Protein AF-A0AAD2ELE6-F1 (afdb_monomer)

Nearest PDB structures (foldseek):
  6xg8-assembly1_B  TM=4.934E-01  e=7.039E-03  Acetivibrio thermocellus ATCC 27405
  6xg8-assembly1_A  TM=4.795E-01  e=6.236E-03  Acetivibrio thermocellus ATCC 27405
  7svw-assembly1_C  TM=6.893E-01  e=2.229E-01  [Scytonema hofmanni] UTEX 2349
  8rkv-assembly1_T  TM=6.818E-01  e=2.841E-01  Scytonema hofmannii
  8ea4-assembly1_Z  TM=5.993E-01  e=3.621E-01  Scytonema hofmannii

Mean predicted aligned error: 5.85 Å

Foldseek 3Di:
DVVCLVVLVVCVVVVHPLVVSCVVSVHDSVVSVVSVVVVVVVVCVVLVVVLVCLLVDQDEAFEKEKDKDWDWAADDDPVAGFTAIKMWIWMATPPPRDILDTFIQWFQVDALVVVQVVQVVVVQVVDDLVPGPVSQFDHPVNLVVLAVQVCLVVQLVVQLVVCVVVVHDPVVSNVRSLVSSQVSDPDQLQPDRRYPRHDADNGTTGTRVLVRLLVVLQSVCSSCVNHQAYEYDYDPGPSNVVSNCNRCVVCVVVVRYDD

Secondary structure (DSSP, 8-state):
-GGGHHHHHHHHHTT--HHHHHHHHT--HHHHHHHHHHHHHHHHHHHHH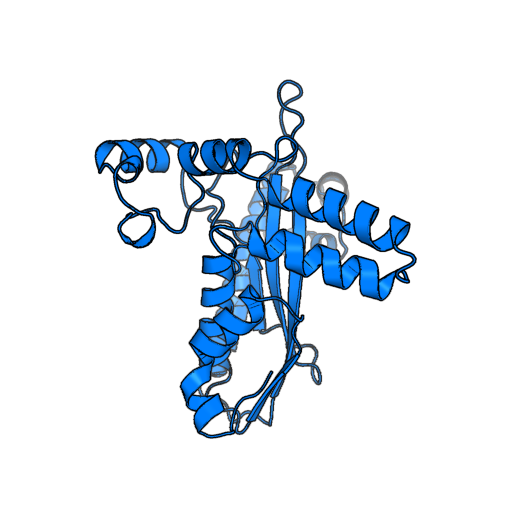HHTTGGGS----EEEEEEEEEEEEPPSBTTB-PBEEEEEEEEEETTT--EEEEEESEETTS-HHHHHHHHHHTTGGGS-GGG-TTTTB--HHHHHHHHHH--HHHHHHHHHHHHHHTT--HHHHHHHHHHHHHHT-S-TT------TTB---SSSEEBPHHHHHHHHHHHHHHHTTT-S-EEEE--S-HHHHHHHHHHHHHHHHTTSEE-

Radius of gyration: 21.5 Å; Cα contacts (8 Å, |Δi|>4): 350; chains: 1; bounding box: 58×47×52 Å

Organism: NCBI:txid105219

Solvent-accessible surface area (backbone atoms only — not comparable to full-atom values): 14215 Å² total; per-residue (Å²): 127,71,83,51,53,62,57,54,50,55,38,52,76,67,67,48,53,67,69,55,48,22,63,78,70,73,43,53,66,66,57,50,50,56,46,51,56,52,50,49,56,50,51,51,53,51,49,51,62,55,56,71,45,40,55,75,38,90,44,62,72,42,46,30,42,42,52,76,46,81,44,79,42,78,48,91,42,92,91,51,74,38,28,28,72,41,48,26,44,34,34,29,33,73,87,80,64,52,66,84,46,75,48,58,21,59,40,74,90,44,53,52,71,59,52,54,53,48,37,58,73,75,40,33,85,80,44,63,59,94,75,28,91,61,53,56,42,66,42,74,66,55,53,55,47,37,61,74,66,64,51,34,66,58,39,22,52,51,34,32,52,50,29,48,73,70,68,42,54,72,66,60,14,51,50,53,12,51,50,48,20,41,74,68,40,94,53,66,43,65,76,73,82,63,45,93,64,45,41,81,59,93,67,17,37,38,32,39,48,52,57,44,47,34,50,50,30,42,51,50,42,49,46,49,60,49,26,74,27,40,37,45,45,66,68,102,40,58,37,58,53,48,22,46,45,72,44,37,45,71,35,40,75,69,68,33,33,52,108

pLDDT: mean 91.49, std 7.5, range [54.75, 98.31]

Structure (mmCIF, N/CA/C/O backbone):
data_AF-A0AAD2ELE6-F1
#
_entry.id   AF-A0AAD2ELE6-F1
#
loop_
_atom_site.group_PDB
_atom_site.id
_atom_site.type_symbol
_atom_site.label_atom_id
_atom_site.label_alt_id
_atom_site.label_comp_id
_atom_site.label_asym_id
_atom_site.label_entity_id
_atom_site.label_seq_id
_atom_site.pdbx_PDB_ins_code
_atom_site.Cartn_x
_atom_site.Cartn_y
_atom_site.Cartn_z
_atom_site.occupancy
_atom_site.B_iso_or_equiv
_atom_site.auth_seq_id
_atom_site.auth_comp_id
_atom_site.auth_asym_id
_atom_site.auth_atom_id
_atom_site.pdbx_PDB_model_num
ATOM 1 N N . MET A 1 1 ? -32.282 -5.463 9.986 1.00 54.75 1 MET A N 1
ATOM 2 C CA . MET A 1 1 ? -31.109 -4.551 10.046 1.00 54.75 1 MET A CA 1
ATOM 3 C C . MET A 1 1 ? -30.268 -4.472 8.754 1.00 54.75 1 MET A C 1
ATOM 5 O O . MET A 1 1 ? -29.409 -3.596 8.677 1.00 54.75 1 MET A O 1
ATOM 9 N N . SER A 1 2 ? -30.498 -5.321 7.734 1.00 63.50 2 SER A N 1
ATOM 10 C CA . SER A 1 2 ? -29.807 -5.252 6.422 1.00 63.50 2 SER A CA 1
ATOM 11 C C . SER A 1 2 ? -30.098 -3.956 5.638 1.00 63.50 2 SER A C 1
ATOM 13 O O . SER A 1 2 ? -29.219 -3.424 4.965 1.00 63.50 2 SER A O 1
ATOM 15 N N . HIS A 1 3 ? -31.292 -3.373 5.813 1.00 77.19 3 HIS A N 1
ATOM 16 C CA . HIS A 1 3 ? -31.765 -2.221 5.033 1.00 77.19 3 HIS A CA 1
ATOM 17 C C . HIS A 1 3 ? -30.871 -0.964 5.105 1.00 77.19 3 HIS A C 1
ATOM 19 O O . HIS A 1 3 ? -30.895 -0.165 4.179 1.00 77.19 3 HIS A O 1
ATOM 25 N N . LYS A 1 4 ? -30.049 -0.797 6.157 1.00 89.38 4 LYS A N 1
ATOM 26 C CA . LYS A 1 4 ? -29.120 0.344 6.296 1.00 89.38 4 LYS A CA 1
ATOM 27 C C . LYS A 1 4 ? -27.745 0.131 5.655 1.00 89.38 4 LYS A C 1
ATOM 29 O O . LYS A 1 4 ? -26.958 1.068 5.633 1.00 89.38 4 LYS A O 1
ATOM 34 N N . ASN A 1 5 ? -27.422 -1.064 5.148 1.00 94.31 5 ASN A N 1
ATOM 35 C CA . ASN A 1 5 ? -26.106 -1.317 4.538 1.00 94.31 5 ASN A CA 1
ATOM 36 C C . ASN A 1 5 ? -25.872 -0.422 3.317 1.00 94.31 5 ASN A C 1
ATOM 38 O O . ASN A 1 5 ? -24.801 0.159 3.188 1.00 94.31 5 ASN A O 1
ATOM 42 N N . ARG A 1 6 ? -26.894 -0.270 2.465 1.00 95.06 6 ARG A N 1
ATOM 43 C CA . ARG A 1 6 ? -26.841 0.612 1.294 1.00 95.06 6 ARG A CA 1
ATOM 44 C C . ARG A 1 6 ? -26.590 2.064 1.698 1.00 95.06 6 ARG A C 1
ATOM 46 O O . ARG A 1 6 ? -25.737 2.709 1.106 1.00 95.06 6 ARG A O 1
ATOM 53 N N . ASP A 1 7 ? -27.302 2.547 2.714 1.00 95.81 7 ASP A N 1
ATOM 54 C CA . ASP A 1 7 ? -27.176 3.927 3.192 1.00 95.81 7 ASP A CA 1
ATOM 55 C C . ASP A 1 7 ? -25.778 4.179 3.774 1.00 95.81 7 ASP A C 1
ATOM 57 O O . ASP A 1 7 ? -25.121 5.148 3.405 1.00 95.81 7 ASP A O 1
ATOM 61 N N . VAL A 1 8 ? -25.285 3.272 4.631 1.00 96.88 8 VAL A N 1
ATOM 62 C CA . VAL A 1 8 ? -23.919 3.344 5.176 1.00 96.88 8 VAL A CA 1
ATOM 63 C C . VAL A 1 8 ? -22.891 3.340 4.048 1.00 96.88 8 VAL A C 1
ATOM 65 O O . VAL A 1 8 ? -22.000 4.184 4.044 1.00 96.88 8 VAL A O 1
ATOM 68 N N . PHE A 1 9 ? -23.029 2.444 3.067 1.00 96.75 9 PHE A N 1
ATOM 69 C CA . PHE A 1 9 ? -22.103 2.373 1.941 1.00 96.75 9 PHE A CA 1
ATOM 70 C C . PHE A 1 9 ? -22.105 3.660 1.110 1.00 96.75 9 PHE A C 1
ATOM 72 O O . PHE A 1 9 ? -21.046 4.233 0.867 1.00 96.75 9 PHE A O 1
ATOM 79 N N . ALA A 1 10 ? -23.283 4.172 0.747 1.00 96.69 10 ALA A N 1
ATOM 80 C CA . ALA A 1 10 ? -23.408 5.418 -0.002 1.00 96.69 10 ALA A CA 1
ATOM 81 C C . ALA A 1 10 ? -22.780 6.604 0.749 1.00 96.69 10 ALA A C 1
ATOM 83 O O . ALA A 1 10 ? -22.090 7.425 0.147 1.00 96.69 10 ALA A O 1
ATOM 84 N N . LEU A 1 11 ? -22.969 6.691 2.067 1.00 97.19 11 LEU A N 1
ATOM 85 C CA . LEU A 1 11 ? -22.378 7.760 2.873 1.00 97.19 11 LEU A CA 1
ATOM 86 C C . LEU A 1 11 ? -20.848 7.645 2.978 1.00 97.19 11 LEU A C 1
ATOM 88 O O . LEU A 1 11 ? -20.168 8.672 2.941 1.00 97.19 11 LEU A O 1
ATOM 92 N N . LEU A 1 12 ? -20.302 6.425 3.062 1.00 95.81 12 LEU A N 1
ATOM 93 C CA . LEU A 1 12 ? -18.852 6.180 3.053 1.00 95.81 12 LEU A CA 1
ATOM 94 C C . LEU A 1 12 ? -18.210 6.625 1.738 1.00 95.81 12 LEU A C 1
ATOM 96 O O . LEU A 1 12 ? -17.208 7.335 1.763 1.00 95.81 12 LEU A O 1
ATOM 100 N N . ILE A 1 13 ? -18.810 6.264 0.599 1.00 94.69 13 ILE A N 1
ATOM 101 C CA . ILE A 1 13 ? -18.319 6.674 -0.727 1.00 94.69 13 ILE A CA 1
ATOM 102 C C . ILE A 1 13 ? -18.360 8.200 -0.885 1.00 94.69 13 ILE A C 1
ATOM 104 O O . ILE A 1 13 ? -17.448 8.793 -1.456 1.00 94.69 13 ILE A O 1
ATOM 108 N N . ASN A 1 14 ? -19.353 8.856 -0.280 1.00 96.19 14 ASN A N 1
ATOM 109 C CA . ASN A 1 14 ? -19.441 10.316 -0.201 1.00 96.19 14 ASN A CA 1
ATOM 110 C C . ASN A 1 14 ? -18.562 10.938 0.902 1.00 96.19 14 ASN A C 1
ATOM 112 O O . ASN A 1 14 ? -18.756 12.099 1.258 1.00 96.19 14 ASN A O 1
ATOM 116 N N . LYS A 1 15 ? -17.607 10.187 1.468 1.00 95.06 15 LYS A N 1
ATOM 117 C CA . LYS A 1 15 ? -16.632 10.658 2.469 1.00 95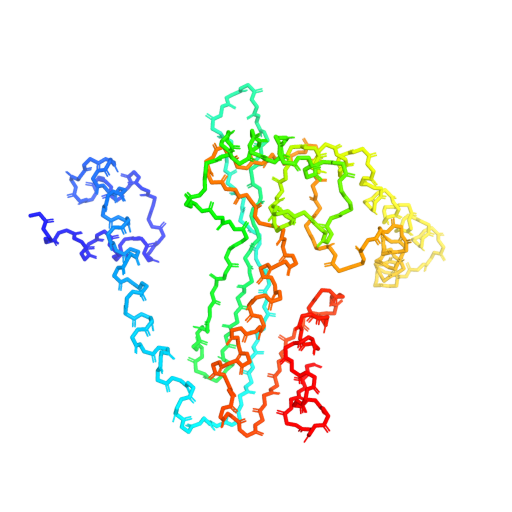.06 15 LYS A CA 1
ATOM 118 C C . LYS A 1 15 ? -17.273 11.259 3.729 1.00 95.06 15 LYS A C 1
ATOM 120 O O . LYS A 1 15 ? -16.689 12.123 4.383 1.00 95.06 15 LYS A O 1
ATOM 125 N N . SER A 1 16 ? -18.472 10.802 4.095 1.00 96.56 16 SER A N 1
ATOM 126 C CA . SER A 1 16 ? -19.141 11.264 5.314 1.00 96.56 16 SER A CA 1
ATOM 127 C C . SER A 1 16 ? -18.374 10.802 6.562 1.00 96.56 16 SER A C 1
ATOM 129 O O . SER A 1 16 ? -18.058 9.615 6.672 1.00 96.56 16 SER A O 1
ATOM 131 N N . PRO A 1 17 ? -18.116 11.680 7.551 1.00 95.38 17 PRO A N 1
ATOM 132 C CA . PRO A 1 17 ? -17.500 11.272 8.812 1.00 95.38 17 PRO A CA 1
ATOM 133 C C . PRO A 1 17 ? -18.339 10.217 9.546 1.00 95.38 17 PRO A C 1
ATOM 135 O O . PRO A 1 17 ? -19.565 10.310 9.562 1.00 95.38 17 PRO A O 1
ATOM 138 N N . ILE A 1 18 ? -17.704 9.272 10.250 1.00 95.06 18 ILE A N 1
ATOM 139 C CA . ILE A 1 18 ? -18.405 8.179 10.963 1.00 95.06 18 ILE A CA 1
ATOM 140 C C . ILE A 1 18 ? -19.486 8.698 11.923 1.00 95.06 18 ILE A C 1
ATOM 142 O O . ILE A 1 18 ? -20.571 8.125 12.001 1.00 95.06 18 ILE A O 1
ATOM 146 N N . ASN A 1 19 ? -19.229 9.814 12.614 1.00 96.00 19 ASN A N 1
ATOM 147 C CA . ASN A 1 19 ? -20.225 10.447 13.484 1.00 96.00 19 ASN A CA 1
ATOM 148 C C . ASN A 1 19 ? -21.471 10.894 12.701 1.00 96.00 19 ASN A C 1
ATOM 150 O O . ASN A 1 19 ? -22.586 10.682 13.166 1.00 96.00 19 ASN A O 1
ATOM 154 N N . ARG A 1 20 ? -21.284 11.458 11.501 1.00 97.50 20 ARG A N 1
ATOM 155 C CA . ARG A 1 20 ? -22.384 11.876 10.627 1.00 97.50 20 ARG A CA 1
ATOM 156 C C . ARG A 1 20 ? -23.143 10.673 10.074 1.00 97.50 20 ARG A C 1
ATOM 158 O O . ARG A 1 20 ? -24.364 10.712 9.998 1.00 97.50 20 ARG A O 1
ATOM 165 N N . ILE A 1 21 ? -22.442 9.589 9.736 1.00 97.38 21 ILE A N 1
ATOM 166 C CA . ILE A 1 21 ? -23.079 8.336 9.306 1.00 97.38 21 ILE A CA 1
ATOM 167 C C . ILE A 1 21 ? -23.967 7.783 10.421 1.00 97.38 21 ILE A C 1
ATOM 169 O O . ILE A 1 21 ? -25.120 7.439 10.166 1.00 97.38 21 ILE A O 1
ATOM 173 N N . ALA A 1 22 ? -23.457 7.730 11.653 1.00 97.19 22 ALA A N 1
ATOM 174 C CA . ALA A 1 22 ? -24.218 7.285 12.817 1.00 97.19 22 ALA A CA 1
ATOM 175 C C . ALA A 1 22 ? -25.482 8.138 13.029 1.00 97.19 22 ALA A C 1
ATOM 177 O O . ALA A 1 22 ? -26.569 7.586 13.174 1.00 97.19 22 ALA A O 1
ATOM 178 N N . GLU A 1 23 ? -25.357 9.467 12.951 1.00 96.69 23 GLU A N 1
ATOM 179 C CA . GLU A 1 23 ? -26.475 10.411 13.078 1.00 96.69 23 GLU A CA 1
ATOM 180 C C . GLU A 1 23 ? -27.543 10.208 11.989 1.00 96.69 23 GLU A C 1
ATOM 182 O O . GLU A 1 23 ? -28.714 10.012 12.301 1.00 96.69 23 GLU A O 1
ATOM 187 N N . VAL A 1 24 ? -27.144 10.188 10.711 1.00 96.19 24 VAL A N 1
ATOM 188 C CA . VAL A 1 24 ? -28.070 10.056 9.568 1.00 96.19 24 VAL A CA 1
ATOM 189 C C . VAL A 1 24 ? -28.773 8.699 9.561 1.00 96.19 24 VAL A C 1
ATOM 191 O O . VAL A 1 24 ? -29.937 8.588 9.177 1.00 96.19 24 VAL A O 1
ATOM 194 N N . THR A 1 25 ? -28.072 7.639 9.960 1.00 95.62 25 THR A N 1
ATOM 195 C CA . THR A 1 25 ? -28.613 6.273 9.911 1.00 95.62 25 THR A CA 1
ATOM 196 C C . THR A 1 25 ? -29.328 5.850 11.192 1.00 95.62 25 THR A C 1
ATOM 198 O O . THR A 1 25 ? -30.043 4.846 11.159 1.00 95.62 25 THR A O 1
ATOM 201 N N . GLY A 1 26 ? -29.154 6.591 12.293 1.00 96.12 26 GLY A N 1
ATOM 202 C CA . GLY A 1 26 ? -29.642 6.238 13.629 1.00 96.12 26 GLY A CA 1
ATOM 203 C C . GLY A 1 26 ? -28.913 5.044 14.261 1.00 96.12 26 GLY A C 1
ATOM 204 O O . GLY A 1 26 ? -29.436 4.421 15.182 1.00 96.12 26 GLY A O 1
ATOM 205 N N . LEU A 1 27 ? -27.738 4.671 13.745 1.00 96.00 27 LEU A N 1
ATOM 206 C CA . LEU A 1 27 ? -26.971 3.512 14.208 1.00 96.00 27 LEU A CA 1
ATOM 207 C C . LEU A 1 27 ? -25.967 3.899 15.297 1.00 96.00 27 LEU A C 1
ATOM 209 O O . LEU A 1 27 ? -25.393 4.987 15.282 1.00 96.00 27 LEU A O 1
ATOM 213 N N . SER A 1 28 ? -25.668 2.959 16.199 1.00 96.25 28 SER A N 1
ATOM 214 C CA . SER A 1 28 ? -24.512 3.103 17.088 1.00 96.25 28 SER A CA 1
ATOM 215 C C . SER A 1 28 ? -23.208 3.106 16.276 1.00 96.25 28 SER A C 1
ATOM 217 O O . SER A 1 28 ? -23.128 2.484 15.213 1.00 96.25 28 SER A O 1
ATOM 219 N N . LYS A 1 29 ? -22.151 3.751 16.787 1.00 94.81 29 LYS A N 1
ATOM 220 C CA . LYS A 1 29 ? -20.839 3.774 16.111 1.00 94.81 29 LYS A CA 1
ATOM 221 C C . LYS A 1 29 ? -20.278 2.368 15.892 1.00 94.81 29 LYS A C 1
ATOM 223 O O . LYS A 1 29 ? -19.761 2.096 14.815 1.00 94.81 29 LYS A O 1
ATOM 228 N N . GLN A 1 30 ? -20.427 1.479 16.877 1.00 95.62 30 GLN A N 1
ATOM 229 C CA . GLN A 1 30 ? -19.995 0.086 16.746 1.00 95.62 30 GLN A CA 1
ATOM 230 C C . GLN A 1 30 ? -20.721 -0.598 15.587 1.00 95.62 30 GLN A C 1
ATOM 232 O O . GLN A 1 30 ? -20.084 -1.173 14.715 1.00 95.62 30 GLN A O 1
ATOM 237 N N . THR A 1 31 ? -22.041 -0.423 15.494 1.00 95.94 31 THR A N 1
ATOM 238 C CA . THR A 1 31 ? -22.832 -0.987 14.394 1.00 95.94 31 THR A CA 1
ATOM 239 C C . THR A 1 31 ? -22.433 -0.413 13.030 1.00 95.94 31 THR A C 1
ATOM 241 O O . THR A 1 31 ? -22.498 -1.127 12.030 1.00 95.94 31 THR A O 1
ATOM 244 N N . VAL A 1 32 ? -22.013 0.857 12.955 1.00 96.69 32 VAL A N 1
ATOM 245 C CA . VAL A 1 32 ? -21.440 1.425 11.722 1.00 96.69 32 VAL A CA 1
ATOM 246 C C . VAL A 1 32 ? -20.137 0.708 11.353 1.00 96.69 32 VAL A C 1
ATOM 248 O O . VAL A 1 32 ? -19.997 0.301 10.202 1.00 96.69 32 VAL A O 1
ATOM 251 N N . TYR A 1 33 ? -19.225 0.481 12.305 1.00 95.44 33 TYR A N 1
ATOM 252 C CA . TYR A 1 33 ? -17.987 -0.272 12.059 1.00 95.44 33 TYR A CA 1
ATOM 253 C C . TYR A 1 33 ? -18.241 -1.727 11.648 1.00 95.44 33 TYR A C 1
ATOM 255 O O . TYR A 1 33 ? -17.657 -2.190 10.669 1.00 95.44 33 TYR A O 1
ATOM 263 N N . ASP A 1 34 ? -19.164 -2.427 12.308 1.00 95.81 34 ASP A N 1
ATOM 264 C CA . ASP A 1 34 ? -19.523 -3.805 11.948 1.00 95.81 34 ASP A CA 1
ATOM 265 C C . ASP A 1 34 ? -20.070 -3.877 10.511 1.00 95.81 34 ASP A C 1
ATOM 267 O O . ASP A 1 34 ? -19.774 -4.806 9.752 1.00 95.81 34 ASP A O 1
ATOM 271 N N . LYS A 1 35 ? -20.840 -2.857 10.102 1.00 96.00 35 LYS A N 1
ATOM 272 C CA . LYS A 1 35 ? -21.323 -2.717 8.724 1.00 96.00 35 LYS A CA 1
ATOM 273 C C . LYS A 1 35 ? -20.204 -2.398 7.744 1.00 96.00 35 LYS A C 1
ATOM 275 O O . LYS A 1 35 ? -20.219 -2.977 6.665 1.00 96.00 35 LYS A O 1
ATOM 280 N N . ILE A 1 36 ? -19.242 -1.542 8.097 1.00 96.12 36 ILE A N 1
ATOM 281 C CA . ILE A 1 36 ? -18.047 -1.292 7.274 1.00 96.12 36 ILE A CA 1
ATOM 282 C C . ILE A 1 36 ? -17.309 -2.609 7.023 1.00 96.12 36 ILE A C 1
ATOM 284 O O . ILE A 1 36 ? -17.035 -2.932 5.872 1.00 96.12 36 ILE A O 1
ATOM 288 N N . ALA A 1 37 ? -17.072 -3.409 8.065 1.00 94.50 37 ALA A N 1
ATOM 289 C CA . ALA A 1 37 ? -16.406 -4.703 7.932 1.00 94.50 37 ALA A CA 1
ATOM 290 C C . ALA A 1 37 ? -17.199 -5.679 7.045 1.00 94.50 37 ALA A C 1
ATOM 292 O O . ALA A 1 37 ? -16.622 -6.387 6.223 1.00 94.50 37 ALA A O 1
ATOM 293 N N . PHE A 1 38 ? -18.529 -5.716 7.180 1.00 95.69 38 PHE A N 1
ATOM 294 C CA . PHE A 1 38 ? -19.378 -6.504 6.286 1.00 95.69 38 PHE A CA 1
ATOM 295 C C . PHE A 1 38 ? -19.282 -6.026 4.830 1.00 95.69 38 PHE A C 1
ATOM 297 O O . PHE A 1 38 ? -19.054 -6.846 3.945 1.00 95.69 38 PHE A O 1
ATOM 304 N N . ILE A 1 39 ? -19.431 -4.719 4.587 1.00 96.12 39 ILE A N 1
ATOM 305 C CA . ILE A 1 39 ? -19.369 -4.102 3.254 1.00 96.12 39 ILE A CA 1
ATOM 306 C C . ILE A 1 39 ? -18.012 -4.370 2.605 1.00 96.12 39 ILE A C 1
ATOM 308 O O . ILE A 1 39 ? -17.986 -4.783 1.453 1.00 96.12 39 ILE A O 1
ATOM 312 N N . HIS A 1 40 ? -16.913 -4.216 3.347 1.00 94.31 40 HIS A N 1
ATOM 313 C CA . HIS A 1 40 ? -15.563 -4.530 2.883 1.00 94.31 40 HIS A CA 1
ATOM 314 C C . HIS A 1 40 ? -15.483 -5.946 2.307 1.00 94.31 40 HIS A C 1
ATOM 316 O O . HIS A 1 40 ? -15.149 -6.109 1.138 1.00 94.31 40 HIS A O 1
ATOM 322 N N . ARG A 1 41 ? -15.926 -6.955 3.073 1.00 95.38 41 ARG A N 1
ATOM 323 C CA . ARG A 1 41 ? -15.955 -8.350 2.604 1.00 95.38 41 ARG A CA 1
ATOM 324 C C . ARG A 1 41 ? -16.810 -8.538 1.350 1.00 95.38 41 ARG A C 1
ATOM 326 O O . ARG A 1 41 ? -16.488 -9.370 0.509 1.00 95.38 41 ARG A O 1
ATOM 333 N N . GLN A 1 42 ? -17.919 -7.802 1.221 1.00 95.81 42 GLN A N 1
ATOM 334 C CA . GLN A 1 42 ? -18.750 -7.868 0.013 1.00 95.81 42 GLN A CA 1
ATOM 335 C C . GLN A 1 42 ? -18.061 -7.219 -1.194 1.00 95.81 42 GLN A C 1
ATOM 337 O O . GLN A 1 42 ? -18.148 -7.759 -2.295 1.00 95.81 42 GLN A O 1
ATOM 342 N N . CYS A 1 43 ? -17.358 -6.099 -0.999 1.00 94.31 43 CYS A N 1
ATOM 3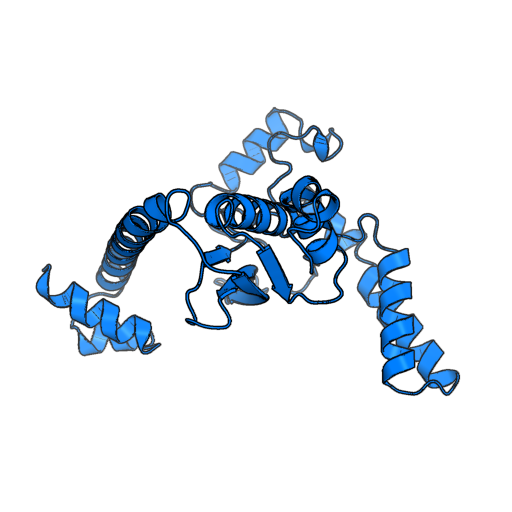43 C CA . CYS A 1 43 ? -16.563 -5.456 -2.043 1.00 94.31 43 CYS A CA 1
ATOM 344 C C . CYS A 1 43 ? -15.427 -6.368 -2.518 1.00 94.31 43 CYS A C 1
ATOM 346 O O . CYS A 1 43 ? -15.278 -6.549 -3.721 1.00 94.31 43 CYS A O 1
ATOM 348 N N . GLU A 1 44 ? -14.692 -6.999 -1.598 1.00 93.25 44 GLU A N 1
ATOM 349 C CA . GLU A 1 44 ? -13.636 -7.967 -1.928 1.00 93.25 44 GLU A CA 1
ATOM 350 C C . GLU A 1 44 ? -14.190 -9.168 -2.702 1.00 93.25 44 GLU A C 1
ATOM 352 O O . GLU A 1 44 ? -13.641 -9.557 -3.730 1.00 93.25 44 GLU A O 1
ATOM 357 N N . ALA A 1 45 ? -15.318 -9.733 -2.259 1.00 95.69 45 ALA A N 1
ATOM 358 C CA . ALA A 1 45 ? -15.955 -10.849 -2.954 1.00 95.69 45 ALA A CA 1
ATOM 359 C C . ALA A 1 45 ? -16.407 -10.465 -4.374 1.00 95.69 45 ALA A C 1
ATOM 361 O O . ALA A 1 45 ? -16.239 -11.247 -5.314 1.00 95.69 45 ALA A O 1
ATOM 362 N N . PHE A 1 46 ? -16.961 -9.261 -4.539 1.00 94.31 46 PHE A N 1
ATOM 363 C CA . PHE A 1 46 ? -17.391 -8.737 -5.833 1.00 94.31 46 PHE A CA 1
ATOM 364 C C . PHE A 1 46 ? -16.210 -8.461 -6.772 1.00 94.31 46 PHE A C 1
ATOM 366 O O . PHE A 1 46 ? -16.241 -8.903 -7.923 1.00 94.31 46 PHE A O 1
ATOM 373 N N . ALA A 1 47 ? -15.177 -7.767 -6.284 1.00 92.25 47 ALA A N 1
ATOM 374 C CA . ALA A 1 47 ? -13.961 -7.476 -7.039 1.00 92.25 47 ALA A CA 1
ATOM 375 C C . ALA A 1 47 ? -13.273 -8.778 -7.451 1.00 92.25 47 ALA A C 1
ATOM 377 O O . ALA A 1 47 ? -13.138 -9.042 -8.643 1.00 92.25 47 ALA A O 1
ATOM 378 N N . GLY A 1 48 ? -13.017 -9.675 -6.494 1.00 92.44 48 GLY A N 1
ATOM 379 C CA . GLY A 1 48 ? -12.396 -10.968 -6.757 1.00 92.44 48 GLY A CA 1
ATOM 380 C C . GLY A 1 48 ? -13.196 -11.834 -7.733 1.00 92.44 48 GLY A C 1
ATOM 381 O O . GLY A 1 48 ? -12.610 -12.529 -8.557 1.00 92.44 48 GLY A O 1
ATOM 382 N N . HIS A 1 49 ? -14.534 -11.790 -7.710 1.00 93.69 49 HIS A N 1
ATOM 383 C CA . HIS A 1 49 ? -15.343 -12.479 -8.721 1.00 93.69 49 HIS A CA 1
ATOM 384 C C . HIS A 1 49 ? -15.080 -11.958 -10.135 1.00 93.69 49 HIS A C 1
ATOM 386 O O . HIS A 1 49 ? -14.985 -12.756 -11.064 1.00 93.69 49 HIS A O 1
ATOM 392 N N . ARG A 1 50 ? -14.953 -10.644 -10.321 1.00 89.00 50 ARG A N 1
ATOM 393 C CA . ARG A 1 50 ? -14.682 -10.054 -11.638 1.00 89.00 50 ARG A CA 1
ATOM 394 C C . ARG A 1 50 ? -13.230 -10.239 -12.058 1.00 89.00 50 ARG A C 1
ATOM 396 O O . ARG A 1 50 ? -12.979 -10.713 -13.160 1.00 89.00 50 ARG A O 1
ATOM 403 N N . GLU A 1 51 ? -12.296 -9.946 -11.164 1.00 91.94 51 GLU A N 1
ATOM 404 C CA . GLU A 1 51 ? -10.857 -9.985 -11.426 1.00 91.94 51 GLU A CA 1
ATOM 405 C C . GLU A 1 51 ? -10.359 -11.384 -11.774 1.00 91.94 51 GLU A C 1
ATOM 407 O O . GLU A 1 51 ? -9.484 -11.506 -12.622 1.00 91.94 51 GLU A O 1
ATOM 412 N N . ARG A 1 52 ? -10.980 -12.449 -11.245 1.00 92.31 52 ARG A N 1
ATOM 413 C CA . ARG A 1 52 ? -10.678 -13.835 -11.653 1.00 92.31 52 ARG A CA 1
ATOM 414 C C . ARG A 1 52 ? -10.855 -14.103 -13.151 1.00 92.31 52 ARG A C 1
ATOM 416 O O . ARG A 1 52 ? -10.274 -15.058 -13.652 1.00 92.31 52 ARG A O 1
ATOM 423 N N . HIS A 1 53 ? -11.637 -13.290 -13.860 1.00 91.69 53 HIS A N 1
ATOM 424 C CA . HIS A 1 53 ? -11.823 -13.436 -15.302 1.00 91.69 53 HIS A CA 1
ATOM 425 C C . HIS A 1 53 ? -10.748 -12.696 -16.108 1.00 91.69 53 HIS A C 1
ATOM 427 O O . HIS A 1 53 ? -10.448 -13.133 -17.217 1.00 91.69 53 HIS A O 1
ATOM 433 N N . LEU A 1 54 ? -10.125 -11.636 -15.568 1.00 91.00 54 LEU A N 1
ATOM 434 C CA . LEU A 1 54 ? -9.131 -10.819 -16.287 1.00 91.00 54 LEU A CA 1
ATOM 435 C C . LEU A 1 54 ? -7.981 -11.651 -16.888 1.00 91.00 54 LEU A C 1
ATOM 437 O O . LEU A 1 54 ? -7.712 -11.478 -18.077 1.00 91.00 54 LEU A O 1
ATOM 441 N N . PRO A 1 55 ? -7.381 -12.624 -16.168 1.00 92.62 55 PRO A N 1
ATOM 442 C CA . PRO A 1 55 ? -6.312 -13.458 -16.717 1.00 92.62 55 PRO A CA 1
ATOM 443 C C . PRO A 1 55 ? -6.750 -14.401 -17.848 1.00 92.62 55 PRO A C 1
ATOM 445 O O . PRO A 1 55 ? -5.893 -15.045 -18.446 1.00 92.62 55 PRO A O 1
ATOM 448 N N . SER A 1 56 ? -8.054 -14.526 -18.119 1.00 92.50 56 SER A N 1
ATOM 449 C CA . SER A 1 56 ? -8.639 -15.341 -19.202 1.00 92.50 56 SER A CA 1
ATOM 450 C C . SER A 1 56 ? -9.303 -14.509 -20.303 1.00 92.50 56 SER A C 1
ATOM 452 O O . SER A 1 56 ? -9.640 -15.034 -21.359 1.00 92.50 56 SER A O 1
ATOM 454 N N . MET A 1 57 ? -9.490 -13.210 -20.069 1.00 93.69 57 MET A N 1
ATOM 455 C CA . MET A 1 57 ? -10.103 -12.307 -21.033 1.00 93.69 57 MET A CA 1
ATOM 456 C C . MET A 1 57 ? -9.114 -11.940 -22.136 1.00 93.69 57 MET A C 1
ATOM 458 O O . MET A 1 57 ? -7.911 -11.810 -21.898 1.00 93.69 57 MET A O 1
ATOM 462 N N . GLU A 1 58 ? -9.636 -11.716 -23.338 1.00 94.31 58 GLU A N 1
ATOM 463 C CA . GLU A 1 58 ? -8.894 -11.022 -24.384 1.00 94.31 58 GLU A CA 1
ATOM 464 C C . GLU A 1 58 ? -8.803 -9.541 -24.015 1.00 94.31 58 GLU A C 1
ATOM 466 O O . GLU A 1 58 ? -9.809 -8.829 -23.944 1.00 94.31 58 GLU A O 1
ATOM 471 N N . LEU A 1 59 ? -7.584 -9.082 -23.737 1.00 95.12 59 LEU A N 1
ATOM 472 C CA . LEU A 1 59 ? -7.320 -7.702 -23.354 1.00 95.12 59 LEU A CA 1
ATOM 473 C C . LEU A 1 59 ? -6.760 -6.919 -24.547 1.00 95.12 59 LEU A C 1
ATOM 475 O O . LEU A 1 59 ? -5.970 -7.454 -25.330 1.00 95.12 59 LEU A O 1
ATOM 479 N N . PRO A 1 60 ? -7.109 -5.629 -24.692 1.00 96.31 60 PRO A N 1
ATOM 480 C CA . PRO A 1 60 ? -6.426 -4.758 -25.633 1.00 96.31 60 PRO A CA 1
ATOM 481 C C . PRO A 1 60 ? -5.005 -4.448 -25.139 1.00 96.31 60 PRO A C 1
ATOM 483 O O . PRO A 1 60 ? -4.555 -4.910 -24.091 1.00 96.31 60 PRO A O 1
ATOM 486 N N . LYS A 1 61 ? -4.276 -3.616 -25.889 1.00 97.88 61 LYS A N 1
ATOM 487 C CA . LYS A 1 61 ? -3.070 -2.979 -25.347 1.00 97.88 61 LYS A CA 1
ATOM 488 C C . LYS A 1 61 ? -3.456 -2.161 -24.115 1.00 97.88 61 LYS A C 1
ATOM 490 O O . LYS A 1 61 ? -4.392 -1.365 -24.185 1.00 97.88 61 LYS A O 1
ATOM 495 N N . MET A 1 62 ? -2.718 -2.348 -23.032 1.00 97.94 62 MET A N 1
ATOM 496 C CA . MET A 1 62 ? -3.015 -1.742 -21.741 1.00 97.94 62 MET A CA 1
ATOM 497 C C . MET A 1 62 ? -2.050 -0.604 -21.457 1.00 97.94 62 MET A C 1
ATOM 499 O O . MET A 1 62 ? -0.841 -0.748 -21.641 1.00 97.94 62 MET A O 1
ATOM 503 N N . TYR A 1 63 ? -2.606 0.513 -21.003 1.00 98.31 63 TYR A N 1
ATOM 504 C CA . TYR A 1 63 ? -1.885 1.719 -20.623 1.00 98.31 63 TYR A CA 1
ATOM 505 C C . TYR A 1 63 ? -2.277 2.020 -19.187 1.00 98.31 63 TYR A C 1
ATOM 507 O O . TYR A 1 63 ? -3.420 2.386 -18.937 1.00 98.31 63 TYR A O 1
ATOM 515 N N . VAL A 1 64 ? -1.374 1.799 -18.242 1.00 98.25 64 VAL A N 1
ATOM 516 C CA . VAL A 1 64 ? -1.725 1.764 -16.821 1.00 98.25 64 VAL A CA 1
ATOM 517 C C . VAL A 1 64 ? -0.868 2.764 -16.066 1.00 98.25 64 VAL A C 1
ATOM 519 O O . VAL A 1 64 ? 0.354 2.670 -16.098 1.00 98.25 64 VAL A O 1
ATOM 522 N N . ALA A 1 65 ? -1.499 3.715 -15.387 1.00 98.06 65 ALA A N 1
ATOM 523 C CA . ALA A 1 65 ? -0.810 4.559 -14.419 1.00 98.06 65 ALA A CA 1
ATOM 524 C C . ALA A 1 65 ? -0.615 3.787 -13.117 1.00 98.06 65 ALA A C 1
ATOM 526 O O . ALA A 1 65 ? -1.526 3.079 -12.684 1.00 98.06 65 ALA A O 1
ATOM 527 N N . VAL A 1 66 ? 0.553 3.938 -12.502 1.00 97.50 66 VAL A N 1
ATOM 528 C CA . VAL A 1 66 ? 0.878 3.381 -11.190 1.00 97.50 66 VAL A CA 1
ATOM 529 C C . VAL A 1 66 ? 1.384 4.514 -10.311 1.00 97.50 66 VAL A C 1
ATOM 531 O O . VAL A 1 66 ? 2.289 5.238 -10.711 1.00 97.50 66 VAL A O 1
ATOM 534 N N . ASP A 1 67 ? 0.804 4.657 -9.124 1.00 95.31 67 ASP A N 1
ATOM 535 C CA . ASP A 1 67 ? 1.152 5.724 -8.185 1.00 95.31 67 ASP A CA 1
ATOM 536 C C . ASP A 1 67 ? 1.079 5.216 -6.737 1.00 95.31 67 ASP A C 1
ATOM 538 O O . ASP A 1 67 ? 0.426 4.205 -6.444 1.00 95.31 67 ASP A O 1
ATOM 542 N N . ARG A 1 68 ? 1.750 5.918 -5.823 1.00 91.94 68 ARG A N 1
ATOM 543 C CA . ARG A 1 68 ? 1.712 5.674 -4.381 1.00 91.94 68 ARG A CA 1
ATOM 544 C C . ARG A 1 68 ? 1.029 6.816 -3.642 1.00 91.94 68 ARG A C 1
ATOM 546 O O . ARG A 1 68 ? 1.225 7.991 -3.924 1.00 91.94 68 ARG A O 1
ATOM 553 N N . GLN A 1 69 ? 0.283 6.471 -2.603 1.00 92.00 69 GLN A N 1
ATOM 554 C CA . GLN A 1 69 ? -0.384 7.433 -1.741 1.00 92.00 69 GLN A CA 1
ATOM 555 C C . GLN A 1 69 ? -0.083 7.158 -0.268 1.00 92.00 69 GLN A C 1
ATOM 557 O O . GLN A 1 69 ? -0.259 6.040 0.215 1.00 92.00 69 GLN A O 1
ATOM 562 N N . ALA A 1 70 ? 0.309 8.204 0.462 1.00 91.38 70 ALA A N 1
ATOM 563 C CA . ALA A 1 70 ? 0.478 8.153 1.909 1.00 91.38 70 ALA A CA 1
ATOM 564 C C . ALA A 1 70 ? -0.851 8.420 2.641 1.00 91.38 70 ALA A C 1
ATOM 566 O O . ALA A 1 70 ? -1.551 9.402 2.386 1.00 91.38 70 ALA A O 1
ATOM 567 N N . PHE A 1 71 ? -1.161 7.563 3.607 1.00 91.50 71 PHE A N 1
ATOM 568 C CA . PHE A 1 71 ? -2.287 7.638 4.525 1.00 91.50 71 PHE A CA 1
ATOM 569 C C . PHE A 1 71 ? -1.781 7.896 5.938 1.00 91.50 71 PHE A C 1
ATOM 571 O O . PHE A 1 71 ? -1.122 7.056 6.549 1.00 91.50 71 PHE A O 1
ATOM 578 N N . ILE A 1 72 ? -2.126 9.064 6.475 1.00 91.38 72 ILE A N 1
ATOM 579 C CA . ILE A 1 72 ? -1.760 9.459 7.834 1.00 91.38 72 ILE A CA 1
ATOM 580 C C . ILE A 1 72 ? -2.930 9.148 8.764 1.00 91.38 72 ILE A C 1
ATOM 582 O O . ILE A 1 72 ? -3.993 9.768 8.690 1.00 91.38 72 ILE A O 1
ATOM 586 N N . VAL A 1 73 ? -2.723 8.191 9.662 1.00 89.88 73 VAL A N 1
ATOM 587 C CA . VAL A 1 73 ? -3.676 7.822 10.706 1.00 89.88 73 VAL A CA 1
ATOM 588 C C . VAL A 1 73 ? -3.297 8.538 11.995 1.00 89.88 73 VAL A C 1
ATOM 590 O O . VAL A 1 73 ? -2.171 8.433 12.488 1.00 89.88 73 VAL A O 1
ATOM 593 N N . ASN A 1 74 ? -4.259 9.276 12.548 1.00 86.94 74 ASN A N 1
ATOM 594 C CA . ASN A 1 74 ? -4.049 10.048 13.766 1.00 86.94 74 ASN A CA 1
ATOM 595 C C . ASN A 1 74 ? -3.706 9.159 14.966 1.00 86.94 74 ASN A C 1
ATOM 597 O O . ASN A 1 74 ? -4.225 8.051 15.132 1.00 86.94 74 ASN A O 1
ATOM 601 N N . TRP A 1 75 ? -2.880 9.705 15.854 1.00 82.44 75 TRP A N 1
ATOM 602 C CA . TRP A 1 75 ? -2.571 9.108 17.145 1.00 82.44 75 TRP A CA 1
ATOM 603 C C . TRP A 1 75 ? -3.826 8.836 17.987 1.00 82.44 75 TRP A C 1
ATOM 605 O O . TRP A 1 75 ? -4.797 9.593 17.998 1.00 82.44 75 TRP A O 1
ATOM 615 N N . THR A 1 76 ? -3.777 7.758 18.769 1.00 80.00 76 THR A N 1
ATOM 616 C CA . THR A 1 76 ? -4.890 7.325 19.636 1.00 80.00 76 THR A CA 1
ATOM 617 C C . THR A 1 76 ? -4.679 7.646 21.117 1.00 80.00 76 THR A C 1
ATOM 619 O O . THR A 1 76 ? -5.584 7.450 21.922 1.00 80.00 76 THR A O 1
ATOM 622 N N . SER A 1 77 ? -3.493 8.126 21.512 1.00 81.06 77 SER A N 1
ATOM 623 C CA . SER A 1 77 ? -3.159 8.440 22.908 1.00 81.06 77 SER A CA 1
ATOM 624 C C . SER A 1 77 ? -2.522 9.816 23.044 1.00 81.06 77 SER A C 1
ATOM 626 O O . SER A 1 77 ? -1.588 10.143 22.329 1.00 81.06 77 SER A O 1
ATOM 628 N N . ARG A 1 78 ? -2.941 10.601 24.041 1.00 83.12 78 ARG A N 1
ATOM 629 C CA . ARG A 1 78 ? -2.310 11.903 24.328 1.00 83.12 78 ARG A CA 1
ATOM 630 C C . ARG A 1 78 ? -0.850 11.794 24.776 1.00 83.12 78 ARG A C 1
ATOM 632 O O . ARG A 1 78 ? -0.144 12.797 24.688 1.00 83.12 78 ARG A O 1
ATOM 639 N N . LYS A 1 79 ? -0.433 10.622 25.278 1.00 88.00 79 LYS A N 1
ATOM 640 C CA . LYS A 1 79 ? 0.941 10.354 25.738 1.00 88.00 79 LYS A CA 1
ATOM 641 C C . LYS A 1 79 ? 1.918 10.162 24.578 1.00 88.00 79 LYS A C 1
ATOM 643 O O . LYS A 1 79 ? 3.086 10.487 24.726 1.00 88.00 79 LYS A O 1
ATOM 648 N N . ASP A 1 80 ? 1.433 9.655 23.447 1.00 85.44 80 ASP A N 1
ATOM 649 C CA . ASP A 1 80 ? 2.219 9.463 22.229 1.00 85.44 80 ASP A CA 1
ATOM 650 C C . ASP A 1 80 ? 1.424 10.010 21.046 1.00 85.44 80 ASP A C 1
ATOM 652 O O . ASP A 1 80 ? 0.473 9.381 20.580 1.00 85.44 80 ASP A O 1
ATOM 656 N N . ARG A 1 81 ? 1.798 11.220 20.619 1.00 88.19 81 ARG A N 1
ATOM 657 C CA . ARG A 1 81 ? 1.112 11.988 19.573 1.00 88.19 81 ARG A CA 1
ATOM 658 C C . ARG A 1 81 ? 1.694 11.758 18.177 1.00 88.19 81 ARG A C 1
ATOM 660 O O . ARG A 1 81 ? 1.407 12.534 17.269 1.00 88.19 81 ARG A O 1
ATOM 667 N N . ARG A 1 82 ? 2.537 10.740 18.005 1.00 89.31 82 ARG A N 1
ATOM 668 C CA . ARG A 1 82 ? 3.061 10.366 16.690 1.00 89.31 82 ARG A CA 1
ATOM 669 C C . ARG A 1 82 ? 1.959 9.712 15.867 1.00 89.31 82 ARG A C 1
ATOM 671 O O . ARG A 1 82 ? 1.232 8.851 16.364 1.00 89.31 82 ARG A O 1
ATOM 678 N N . ASN A 1 83 ? 1.834 10.137 14.616 1.00 91.12 83 ASN A N 1
ATOM 679 C CA . ASN A 1 83 ? 0.887 9.535 13.684 1.00 91.12 83 ASN A CA 1
ATOM 680 C C . ASN A 1 83 ? 1.436 8.212 13.156 1.00 91.12 83 ASN A C 1
ATOM 682 O O . ASN A 1 83 ? 2.640 7.977 13.190 1.00 91.12 83 ASN A O 1
ATOM 686 N N . VAL A 1 84 ? 0.559 7.362 12.643 1.00 91.38 84 VAL A N 1
ATOM 687 C CA . VAL A 1 84 ? 0.967 6.194 11.859 1.00 91.38 84 VAL A CA 1
ATOM 688 C C . VAL A 1 84 ? 0.871 6.588 10.393 1.00 91.38 84 VAL A C 1
ATOM 690 O O . VAL A 1 84 ? -0.165 7.099 9.970 1.00 91.38 84 VAL A O 1
ATOM 693 N N . GLN A 1 85 ? 1.937 6.379 9.627 1.00 92.19 85 GLN A N 1
ATOM 694 C CA . GLN A 1 85 ? 1.916 6.571 8.181 1.00 92.19 85 GLN A CA 1
ATOM 695 C C . GLN A 1 85 ? 1.920 5.208 7.507 1.00 92.19 85 GLN A C 1
ATOM 697 O O . GLN A 1 85 ? 2.836 4.412 7.705 1.00 92.19 85 GLN A O 1
ATOM 702 N N . LEU A 1 86 ? 0.892 4.967 6.706 1.00 93.81 86 LEU A N 1
ATOM 703 C CA . LEU A 1 86 ? 0.781 3.811 5.832 1.00 93.81 86 LEU A CA 1
ATOM 704 C C . LEU A 1 86 ? 0.873 4.300 4.391 1.00 93.81 86 LEU A C 1
ATOM 706 O O . LEU A 1 86 ? 0.357 5.364 4.073 1.00 93.81 86 LEU A O 1
ATOM 710 N N . ASN A 1 87 ? 1.501 3.531 3.520 1.00 94.00 87 ASN A N 1
ATOM 711 C CA . ASN A 1 87 ? 1.614 3.832 2.102 1.00 94.00 87 ASN A CA 1
ATOM 712 C C . ASN A 1 87 ? 0.806 2.790 1.326 1.00 94.00 87 ASN A C 1
ATOM 714 O O . ASN A 1 87 ? 0.832 1.601 1.649 1.00 94.00 87 ASN A O 1
ATOM 718 N N . ALA A 1 88 ? 0.064 3.232 0.318 1.00 95.19 88 ALA A N 1
ATOM 719 C CA . ALA A 1 88 ? -0.645 2.351 -0.594 1.00 95.19 88 ALA A CA 1
ATOM 720 C C . ALA A 1 88 ? -0.147 2.560 -2.016 1.00 95.19 88 ALA A C 1
ATOM 722 O O . ALA A 1 88 ? -0.030 3.701 -2.451 1.00 95.19 88 ALA A O 1
ATOM 723 N N . ILE A 1 89 ? 0.076 1.474 -2.747 1.00 96.88 89 ILE A N 1
ATOM 724 C CA . ILE A 1 89 ? 0.291 1.515 -4.195 1.00 96.88 89 ILE A CA 1
ATOM 725 C C . ILE A 1 89 ? -1.025 1.219 -4.912 1.00 96.88 89 ILE A C 1
ATOM 727 O O . ILE A 1 89 ? -1.741 0.277 -4.555 1.00 96.88 89 ILE A O 1
ATOM 731 N N . ALA A 1 90 ? -1.333 2.005 -5.939 1.00 97.12 90 ALA A N 1
ATOM 732 C CA . ALA A 1 90 ? -2.492 1.812 -6.791 1.00 97.12 90 ALA A CA 1
ATOM 733 C C . ALA A 1 90 ? -2.107 1.787 -8.270 1.00 97.12 90 ALA A C 1
ATOM 735 O O . ALA A 1 90 ? -1.144 2.429 -8.684 1.00 97.12 90 ALA A O 1
ATOM 736 N N . SER A 1 91 ? -2.898 1.072 -9.071 1.00 97.62 91 SER A N 1
ATOM 737 C CA . SER A 1 91 ? -2.773 1.091 -10.527 1.00 97.62 91 SER A CA 1
ATOM 738 C C . SER A 1 91 ? -4.125 1.206 -11.215 1.00 97.62 91 SER A C 1
ATOM 740 O O . SER A 1 91 ? -5.104 0.582 -10.798 1.00 97.62 91 SER A O 1
ATOM 742 N N . ALA A 1 92 ? -4.182 2.014 -12.274 1.00 97.75 92 ALA A N 1
ATOM 743 C CA . ALA A 1 92 ? -5.410 2.301 -13.004 1.00 97.75 92 ALA A CA 1
ATOM 744 C C . ALA A 1 92 ? -5.189 2.339 -14.520 1.00 97.75 92 ALA A C 1
ATOM 746 O O . ALA A 1 92 ? -4.225 2.930 -15.004 1.00 97.75 92 ALA A O 1
ATOM 747 N N . ASP A 1 93 ? -6.104 1.734 -15.278 1.00 97.44 93 ASP A N 1
ATOM 748 C CA . ASP A 1 93 ? -6.135 1.851 -16.735 1.00 97.44 93 ASP A CA 1
ATOM 749 C C . ASP A 1 93 ? -6.475 3.286 -17.156 1.00 97.44 93 ASP A C 1
ATOM 751 O O . ASP A 1 93 ? -7.511 3.834 -16.777 1.00 97.44 93 ASP A O 1
ATOM 755 N N . LEU A 1 94 ? -5.634 3.869 -18.007 1.00 97.69 94 LEU A N 1
ATOM 756 C CA . LEU A 1 94 ? -5.788 5.233 -18.505 1.00 97.69 94 LEU A CA 1
ATOM 757 C C . LEU A 1 94 ? -7.018 5.411 -19.397 1.00 97.69 94 LEU A C 1
ATOM 759 O O . LEU A 1 94 ? -7.515 6.528 -19.530 1.00 97.69 94 LEU A O 1
ATOM 763 N N . LYS A 1 95 ? -7.506 4.340 -20.034 1.00 96.06 95 LYS A N 1
ATOM 764 C CA . LYS A 1 95 ? -8.650 4.430 -20.949 1.00 96.06 95 LYS A CA 1
ATOM 765 C C . LYS A 1 95 ? -9.986 4.328 -20.221 1.00 96.06 95 LYS A C 1
ATOM 767 O O . LYS A 1 95 ? -10.890 5.115 -20.486 1.00 96.06 95 LYS A O 1
ATOM 772 N N . THR A 1 96 ? -10.140 3.320 -19.369 1.00 94.94 96 THR A N 1
ATOM 773 C CA . THR A 1 96 ? -11.415 3.008 -18.706 1.00 94.94 96 THR A CA 1
ATOM 774 C C . THR A 1 96 ? -11.517 3.573 -17.294 1.00 94.94 96 THR A C 1
ATOM 776 O O . THR A 1 96 ? -12.618 3.639 -16.753 1.00 94.94 96 THR A O 1
ATOM 779 N N . GLY A 1 97 ? -10.393 3.959 -16.682 1.00 95.19 97 GLY A N 1
ATOM 780 C CA . GLY A 1 97 ? -10.330 4.308 -15.265 1.00 95.19 97 GLY A CA 1
ATOM 781 C C . GLY A 1 97 ? -10.478 3.103 -14.332 1.00 95.19 97 GLY A C 1
ATOM 782 O O . GLY A 1 97 ? -10.665 3.289 -13.131 1.00 95.19 97 GLY A O 1
ATOM 783 N N . TYR A 1 98 ? -10.431 1.871 -14.856 1.00 94.75 98 TYR A N 1
ATOM 784 C CA . TYR A 1 98 ? -10.488 0.670 -14.028 1.00 94.75 98 TYR A CA 1
ATOM 785 C C . TYR A 1 98 ? -9.254 0.589 -13.129 1.00 94.75 98 TYR A C 1
ATOM 787 O O . TYR A 1 98 ? -8.128 0.608 -13.622 1.00 94.75 98 TYR A O 1
ATOM 795 N N . VAL A 1 99 ? -9.472 0.471 -11.820 1.00 95.19 99 VAL A N 1
ATOM 796 C CA . VAL A 1 99 ? -8.408 0.314 -10.823 1.00 95.19 99 VAL A CA 1
ATOM 797 C C . VAL A 1 99 ? -8.145 -1.176 -10.619 1.00 95.19 99 VAL A C 1
ATOM 799 O O . VAL A 1 99 ? -9.037 -1.893 -10.175 1.00 95.19 99 VAL A O 1
ATOM 802 N N . PHE A 1 100 ? -6.932 -1.640 -10.932 1.00 94.06 100 PHE A N 1
ATOM 803 C CA . PHE A 1 100 ? -6.534 -3.051 -10.782 1.00 94.06 100 PHE A CA 1
ATOM 804 C C . PHE A 1 100 ? -6.228 -3.441 -9.339 1.00 94.06 100 PHE A C 1
ATOM 806 O O . PHE A 1 100 ? -6.182 -4.621 -9.012 1.00 94.06 100 PHE A O 1
ATOM 813 N N . GLY A 1 101 ? -5.995 -2.455 -8.481 1.00 92.38 101 GLY A N 1
ATOM 814 C CA . GLY A 1 101 ? -5.790 -2.673 -7.063 1.00 92.38 101 GLY A CA 1
ATOM 815 C C . GLY A 1 101 ? -5.334 -1.405 -6.367 1.00 92.38 101 GLY A C 1
ATOM 816 O O . GLY A 1 101 ? -4.771 -0.503 -6.987 1.00 92.38 101 GLY A O 1
ATOM 817 N N . MET A 1 102 ? -5.574 -1.367 -5.061 1.00 94.50 102 MET A N 1
ATOM 818 C CA . MET A 1 102 ? -5.028 -0.382 -4.138 1.00 94.50 102 MET A CA 1
ATOM 819 C C . MET A 1 102 ? -4.546 -1.142 -2.905 1.00 94.50 102 MET A C 1
ATOM 821 O O . MET A 1 102 ? -5.343 -1.532 -2.054 1.00 94.50 102 MET A O 1
ATOM 825 N N . HIS A 1 103 ? -3.246 -1.417 -2.848 1.00 96.06 103 HIS A N 1
ATOM 826 C CA . HIS A 1 103 ? -2.649 -2.279 -1.833 1.00 96.06 103 HIS A CA 1
ATOM 827 C C . HIS A 1 103 ? -1.957 -1.423 -0.781 1.00 96.06 103 HIS A C 1
ATOM 829 O O . HIS A 1 103 ? -0.935 -0.800 -1.059 1.00 96.06 103 HIS A O 1
ATOM 835 N N . LEU A 1 104 ? -2.545 -1.384 0.413 1.00 95.81 104 LEU A N 1
ATOM 836 C CA . LEU A 1 104 ? -1.998 -0.719 1.591 1.00 95.81 104 LEU A CA 1
ATOM 837 C C . LEU A 1 104 ? -0.918 -1.601 2.228 1.00 95.81 104 LEU A C 1
ATOM 839 O O . LEU A 1 104 ? -1.115 -2.807 2.357 1.00 95.81 104 LEU A O 1
ATOM 843 N N . ASN A 1 105 ? 0.186 -1.010 2.681 1.00 96.50 105 ASN A N 1
ATOM 844 C CA . ASN A 1 105 ? 1.283 -1.716 3.349 1.00 96.50 105 ASN A CA 1
ATOM 845 C C . ASN A 1 105 ? 0.952 -2.096 4.808 1.00 96.50 105 ASN A C 1
ATOM 847 O O . ASN A 1 105 ? 1.662 -1.763 5.758 1.00 96.50 105 ASN A O 1
ATOM 851 N N . PHE A 1 106 ? -0.164 -2.790 5.005 1.00 96.56 106 PHE A N 1
ATOM 852 C CA . PHE A 1 106 ? -0.706 -3.103 6.317 1.00 96.56 106 PHE A CA 1
ATOM 853 C C . PHE A 1 106 ? -1.385 -4.472 6.330 1.00 96.56 106 PHE A C 1
ATOM 855 O O . PHE A 1 106 ? -2.240 -4.759 5.496 1.00 96.56 106 PHE A O 1
ATOM 862 N N . ASP A 1 107 ? -1.044 -5.285 7.326 1.00 96.38 107 ASP A N 1
ATOM 863 C CA . ASP A 1 107 ? -1.658 -6.583 7.581 1.00 96.38 107 ASP A CA 1
ATOM 864 C C . ASP A 1 107 ? -2.468 -6.524 8.883 1.00 96.38 107 ASP A C 1
ATOM 866 O O . ASP A 1 107 ? -1.937 -6.619 9.994 1.00 96.38 107 ASP A O 1
ATOM 870 N N . GLY A 1 108 ? -3.781 -6.343 8.735 1.00 94.38 108 GLY A N 1
ATOM 871 C CA . GLY A 1 108 ? -4.718 -6.251 9.855 1.00 94.38 108 GLY A CA 1
ATOM 872 C C . GLY A 1 108 ? -5.048 -7.588 10.522 1.00 94.38 108 GLY A C 1
ATOM 873 O O . GLY A 1 108 ? -5.688 -7.580 11.573 1.00 94.38 108 GLY A O 1
ATOM 874 N N . ALA A 1 109 ? -4.646 -8.720 9.936 1.00 94.56 109 ALA A N 1
ATOM 875 C CA . ALA A 1 109 ? -4.906 -10.044 10.499 1.00 94.56 109 ALA A CA 1
ATOM 876 C C . ALA A 1 109 ? -3.885 -10.436 11.579 1.00 94.56 109 ALA A C 1
ATOM 878 O O . ALA A 1 109 ? -4.134 -11.360 12.353 1.00 94.56 109 ALA A O 1
ATOM 879 N N . LEU A 1 110 ? -2.745 -9.743 11.642 1.00 96.75 110 LEU A N 1
ATOM 880 C CA . LEU A 1 110 ? -1.654 -10.051 12.561 1.00 96.75 110 LEU A CA 1
ATOM 881 C C . LEU A 1 110 ? -1.762 -9.287 13.885 1.00 96.75 110 LEU A C 1
ATOM 883 O O . LEU A 1 110 ? -2.185 -8.132 13.941 1.00 96.75 110 LEU A O 1
ATOM 887 N N . ASN A 1 111 ? -1.315 -9.924 14.968 1.00 96.50 111 ASN A N 1
ATOM 888 C CA . ASN A 1 111 ? -1.195 -9.292 16.277 1.00 96.50 111 ASN A CA 1
ATOM 889 C C . ASN A 1 111 ? 0.266 -8.874 16.537 1.00 96.50 111 ASN A C 1
ATOM 891 O O . ASN A 1 111 ? 1.130 -9.752 16.594 1.00 96.50 111 ASN A O 1
ATOM 895 N N . PRO A 1 112 ? 0.553 -7.578 16.770 1.00 95.50 112 PRO A N 1
ATOM 896 C CA . PRO A 1 112 ? 1.919 -7.111 17.002 1.00 95.50 112 PRO A CA 1
ATOM 897 C C . PRO A 1 112 ? 2.648 -7.795 18.154 1.00 95.50 112 PRO A C 1
ATOM 899 O O . PRO A 1 112 ? 3.819 -8.134 18.028 1.00 95.50 112 PRO A O 1
ATOM 902 N N . LEU A 1 113 ? 1.961 -8.039 19.273 1.00 96.00 113 LEU A N 1
ATOM 903 C CA . LEU A 1 113 ? 2.578 -8.652 20.451 1.00 96.00 113 LEU A CA 1
ATOM 904 C C . LEU A 1 113 ? 2.945 -10.117 20.201 1.00 96.00 113 LEU A C 1
ATOM 906 O O . LEU A 1 113 ? 3.966 -10.593 20.693 1.00 96.00 113 LEU A O 1
ATOM 910 N N . GLU A 1 114 ? 2.110 -10.836 19.452 1.00 97.44 114 GLU A N 1
ATOM 911 C CA . GLU A 1 114 ? 2.361 -12.239 19.121 1.00 97.44 114 GLU A CA 1
ATOM 912 C C . GLU A 1 114 ? 3.491 -12.377 18.105 1.00 97.44 114 GLU A C 1
ATOM 914 O O . GLU A 1 114 ? 4.376 -13.204 18.317 1.00 97.44 114 GLU A O 1
ATOM 919 N N . VAL A 1 115 ? 3.487 -11.540 17.061 1.00 97.75 115 VAL A N 1
ATOM 920 C CA . VAL A 1 115 ? 4.536 -11.516 16.034 1.00 97.75 115 VAL A CA 1
ATOM 921 C C . VAL A 1 115 ? 5.886 -11.163 16.649 1.00 97.75 115 VAL A C 1
ATOM 923 O O . VAL A 1 115 ? 6.849 -11.883 16.415 1.00 97.75 115 VAL A O 1
ATOM 926 N N . GLU A 1 116 ? 5.964 -10.125 17.486 1.00 97.00 116 GLU A N 1
ATOM 927 C CA . GLU A 1 116 ? 7.220 -9.740 18.146 1.00 97.00 116 GLU A CA 1
ATOM 928 C C . GLU A 1 116 ? 7.774 -10.844 19.040 1.00 97.00 116 GLU A C 1
ATOM 930 O O . GLU A 1 116 ? 8.958 -11.179 18.992 1.00 97.00 116 GLU A O 1
ATOM 935 N N . ARG A 1 117 ? 6.903 -11.450 19.850 1.00 97.69 117 ARG A N 1
ATOM 936 C CA . ARG A 1 117 ? 7.303 -12.551 20.722 1.00 97.69 117 ARG A CA 1
ATOM 937 C C . ARG A 1 117 ? 7.818 -13.738 19.908 1.00 97.69 117 ARG A C 1
ATOM 939 O O . ARG A 1 117 ? 8.828 -14.324 20.284 1.00 97.69 117 ARG A O 1
ATOM 946 N N . ASP A 1 118 ? 7.133 -14.098 18.824 1.00 98.12 118 ASP A N 1
ATOM 947 C CA . ASP A 1 118 ? 7.561 -15.197 17.955 1.00 98.12 118 ASP A CA 1
ATOM 948 C C . ASP A 1 118 ? 8.882 -14.873 17.245 1.00 98.12 118 ASP A C 1
ATOM 950 O O . ASP A 1 118 ? 9.791 -15.695 17.283 1.00 98.12 118 ASP A O 1
ATOM 954 N N . ALA A 1 119 ? 9.036 -13.663 16.695 1.00 97.56 119 ALA A N 1
ATOM 955 C CA . ALA A 1 119 ? 10.259 -13.205 16.033 1.00 97.56 119 ALA A CA 1
ATOM 956 C C . ALA A 1 119 ? 11.488 -13.287 16.954 1.00 97.56 119 ALA A C 1
ATOM 958 O O . ALA A 1 119 ? 12.549 -13.761 16.544 1.00 97.56 119 ALA A O 1
ATOM 959 N N . ILE A 1 120 ? 11.342 -12.887 18.222 1.00 97.06 120 ILE A N 1
ATOM 960 C CA . ILE A 1 120 ? 12.404 -13.028 19.228 1.00 97.06 120 ILE A CA 1
ATOM 961 C C . ILE A 1 120 ? 12.701 -14.508 19.499 1.00 97.06 120 ILE A C 1
ATOM 963 O O . ILE A 1 120 ? 13.866 -14.902 19.510 1.00 97.06 120 ILE A O 1
ATOM 967 N N . ASN A 1 121 ? 11.668 -15.336 19.686 1.00 97.81 121 ASN A N 1
ATOM 968 C CA . ASN A 1 121 ? 11.828 -16.756 20.014 1.00 97.81 121 ASN A CA 1
ATOM 969 C C . ASN A 1 121 ? 12.528 -17.554 18.907 1.00 97.81 121 ASN A C 1
ATOM 971 O O . ASN A 1 121 ? 13.336 -18.429 19.207 1.00 97.81 121 ASN A O 1
ATOM 975 N N . ILE A 1 122 ? 12.221 -17.265 17.640 1.00 97.31 122 ILE A N 1
ATOM 976 C CA . ILE A 1 122 ? 12.846 -17.929 16.485 1.00 97.31 122 ILE A CA 1
ATOM 977 C C . ILE A 1 122 ? 14.190 -17.302 16.091 1.00 97.31 122 ILE A C 1
ATOM 979 O O . ILE A 1 122 ? 14.867 -17.817 15.206 1.00 97.31 122 ILE A O 1
ATOM 983 N N . GLY A 1 123 ? 14.589 -16.208 16.749 1.00 96.50 123 GLY A N 1
ATOM 984 C CA . GLY A 1 123 ? 15.873 -15.553 16.525 1.00 96.50 123 GLY A CA 1
ATOM 985 C C . GLY A 1 123 ? 15.939 -14.679 15.271 1.00 96.50 123 GLY A C 1
ATOM 986 O O . GLY A 1 123 ? 17.044 -14.404 14.807 1.00 96.50 123 GLY A O 1
ATOM 987 N N . ASP A 1 124 ? 14.807 -14.196 14.742 1.00 96.31 124 ASP A N 1
ATOM 988 C CA . ASP A 1 124 ? 14.770 -13.358 13.528 1.00 96.31 124 ASP A CA 1
ATOM 989 C C . ASP A 1 124 ? 15.694 -12.134 13.659 1.00 96.31 124 ASP A C 1
ATOM 991 O O . ASP A 1 124 ? 16.385 -11.759 12.715 1.00 96.31 124 ASP A O 1
ATOM 995 N N . TYR A 1 125 ? 15.782 -11.544 14.854 1.00 94.75 125 TYR A N 1
ATOM 996 C CA . TYR A 1 125 ? 16.630 -10.375 15.114 1.00 94.75 125 TYR A CA 1
ATOM 997 C C . TYR A 1 125 ? 18.133 -10.648 14.940 1.00 94.75 125 TYR A C 1
ATOM 999 O O . TYR A 1 125 ? 18.897 -9.710 14.720 1.00 94.75 125 TYR A O 1
ATOM 1007 N N . ALA A 1 126 ? 18.565 -11.907 15.046 1.00 94.50 126 ALA A N 1
ATOM 1008 C CA . ALA A 1 126 ? 19.958 -12.303 14.861 1.00 94.50 126 ALA A CA 1
ATOM 1009 C C . ALA A 1 126 ? 20.292 -12.639 13.397 1.00 94.50 126 ALA A C 1
ATOM 1011 O O . ALA A 1 126 ? 21.465 -12.794 13.058 1.00 94.50 126 ALA A O 1
ATOM 1012 N N . LEU A 1 127 ? 19.281 -12.755 12.532 1.00 94.75 127 LEU A N 1
ATOM 1013 C CA . LEU A 1 127 ? 19.453 -13.097 11.126 1.00 94.75 127 LEU A CA 1
ATOM 1014 C C . LEU A 1 127 ? 19.507 -11.835 10.249 1.00 94.75 127 LEU A C 1
ATOM 1016 O O . LEU A 1 127 ? 18.829 -10.839 10.539 1.00 94.75 127 LEU A O 1
ATOM 1020 N N . PRO A 1 128 ? 20.263 -11.867 9.136 1.00 90.75 128 PRO A N 1
ATOM 1021 C CA . PRO A 1 128 ? 20.091 -10.894 8.064 1.00 90.75 128 PRO A CA 1
ATOM 1022 C C . PRO A 1 128 ? 18.656 -10.940 7.528 1.00 90.75 128 PRO A C 1
ATOM 1024 O O . PRO A 1 128 ? 18.058 -12.014 7.458 1.00 90.75 128 PRO A O 1
ATOM 1027 N N . GLU A 1 129 ? 18.126 -9.784 7.128 1.00 89.69 129 GLU A N 1
ATOM 1028 C CA . GLU A 1 129 ? 16.717 -9.608 6.752 1.00 89.69 129 GLU A CA 1
ATOM 1029 C C . GLU A 1 129 ? 16.170 -10.676 5.782 1.00 89.69 129 GLU A C 1
ATOM 1031 O O . GLU A 1 129 ? 15.137 -11.259 6.112 1.00 89.69 129 GLU A O 1
ATOM 1036 N N . PRO A 1 130 ? 16.853 -11.051 4.675 1.00 90.62 130 PRO A N 1
ATOM 1037 C CA . PRO A 1 130 ? 16.305 -12.015 3.712 1.00 90.62 130 PRO A CA 1
ATOM 1038 C C . PRO A 1 130 ? 16.077 -13.430 4.262 1.00 90.62 130 PRO A C 1
ATOM 1040 O O . PRO A 1 130 ? 15.383 -14.225 3.634 1.00 90.62 130 PRO A O 1
ATOM 1043 N N . TYR A 1 131 ? 16.672 -13.765 5.410 1.00 94.56 131 TYR A N 1
ATOM 1044 C CA . TYR A 1 131 ? 16.549 -15.083 6.038 1.00 94.56 131 TYR A CA 1
ATOM 1045 C C . TYR A 1 131 ? 15.531 -15.116 7.185 1.00 94.56 131 TYR A C 1
ATOM 1047 O O . TYR A 1 131 ? 15.334 -16.169 7.789 1.00 94.56 131 TYR A O 1
ATOM 1055 N N . ARG A 1 132 ? 14.897 -13.982 7.506 1.00 96.38 132 ARG A N 1
ATOM 1056 C CA . ARG A 1 132 ? 13.920 -13.877 8.598 1.00 96.38 132 ARG A CA 1
ATOM 1057 C C . ARG A 1 132 ? 12.557 -14.409 8.179 1.00 96.38 132 ARG A C 1
ATOM 1059 O O . ARG A 1 132 ? 12.127 -14.229 7.040 1.00 96.38 132 ARG A O 1
ATOM 1066 N N . ARG A 1 133 ? 11.807 -14.968 9.128 1.00 96.75 133 ARG A N 1
ATOM 1067 C CA . ARG A 1 133 ? 10.407 -15.360 8.900 1.00 96.75 133 ARG A CA 1
ATOM 1068 C C . ARG A 1 133 ? 9.504 -14.143 8.706 1.00 96.75 133 ARG A C 1
ATOM 1070 O O . ARG A 1 133 ? 8.624 -14.161 7.843 1.00 96.75 133 ARG A O 1
ATOM 1077 N N . TYR A 1 134 ? 9.709 -13.100 9.507 1.00 96.94 134 TYR A N 1
ATOM 1078 C CA . TYR A 1 134 ? 8.911 -11.873 9.484 1.00 96.94 134 TYR A CA 1
ATOM 1079 C C . TYR A 1 134 ? 9.579 -10.731 8.710 1.00 96.94 134 TYR A C 1
ATOM 1081 O O . TYR A 1 134 ? 9.219 -9.580 8.920 1.00 96.94 134 TYR A O 1
ATOM 1089 N N . ALA A 1 135 ? 10.481 -11.040 7.768 1.00 95.06 135 ALA A N 1
ATOM 1090 C CA . ALA A 1 135 ? 11.210 -10.055 6.956 1.00 95.06 135 ALA A CA 1
ATOM 1091 C C . ALA A 1 135 ? 10.309 -9.000 6.290 1.00 95.06 135 ALA A C 1
ATOM 1093 O O . ALA A 1 135 ? 10.691 -7.852 6.128 1.00 95.06 135 ALA A O 1
ATOM 1094 N N . ARG A 1 136 ? 9.079 -9.380 5.920 1.00 95.31 136 ARG A N 1
ATOM 1095 C CA . ARG A 1 136 ? 8.121 -8.467 5.281 1.00 95.31 136 ARG A CA 1
ATOM 1096 C C . ARG A 1 136 ? 7.519 -7.419 6.218 1.00 95.31 136 ARG A C 1
ATOM 1098 O O . ARG A 1 136 ? 6.820 -6.532 5.736 1.00 95.31 136 ARG A O 1
ATOM 1105 N N . LEU A 1 137 ? 7.679 -7.553 7.533 1.00 96.06 137 LEU A N 1
ATOM 1106 C CA . LEU A 1 137 ? 7.002 -6.731 8.534 1.00 96.06 137 LEU A CA 1
ATOM 1107 C C . LEU A 1 137 ? 7.992 -5.819 9.245 1.00 96.06 137 LEU A C 1
ATOM 1109 O O . LEU A 1 137 ? 9.075 -6.252 9.618 1.00 96.06 137 LEU A O 1
ATOM 1113 N N . TRP A 1 138 ? 7.555 -4.601 9.546 1.00 94.19 138 TRP A N 1
ATOM 1114 C CA . TRP A 1 138 ? 8.293 -3.725 10.442 1.00 94.19 138 TRP A CA 1
ATOM 1115 C C . TRP A 1 138 ? 8.229 -4.249 11.877 1.00 94.19 138 TRP A C 1
ATOM 1117 O O . TRP A 1 138 ? 7.195 -4.123 12.543 1.00 94.19 138 TRP A O 1
ATOM 1127 N N . LEU A 1 139 ? 9.345 -4.792 12.365 1.00 94.62 139 LEU A N 1
ATOM 1128 C CA . LEU A 1 139 ? 9.519 -5.136 13.774 1.00 94.62 139 LEU A CA 1
ATOM 1129 C C . LEU A 1 139 ? 10.054 -3.926 14.557 1.00 94.62 139 LEU A C 1
ATOM 1131 O O . LEU A 1 139 ? 10.648 -2.990 14.012 1.00 94.62 139 LEU A O 1
ATOM 1135 N N . ALA A 1 140 ? 9.862 -3.931 15.870 1.00 92.50 140 ALA A N 1
ATOM 1136 C CA . ALA A 1 140 ? 10.266 -2.874 16.783 1.00 92.50 140 ALA A CA 1
ATOM 1137 C C . ALA A 1 140 ? 11.778 -2.629 16.727 1.00 92.50 140 ALA A C 1
ATOM 1139 O O . ALA A 1 140 ? 12.218 -1.476 16.780 1.00 92.50 140 ALA A O 1
ATOM 1140 N N . ASN A 1 141 ? 12.575 -3.693 16.580 1.00 90.56 141 ASN A N 1
ATOM 1141 C CA . ASN A 1 141 ? 14.017 -3.571 16.395 1.00 90.56 141 ASN A CA 1
ATOM 1142 C C . ASN A 1 141 ? 14.380 -2.890 15.070 1.00 90.56 141 ASN A C 1
ATOM 1144 O O . ASN A 1 141 ? 15.216 -1.983 15.079 1.00 90.56 141 ASN A O 1
ATOM 1148 N N . ASP A 1 142 ? 13.718 -3.249 13.969 1.00 89.44 142 ASP A N 1
ATOM 1149 C CA . ASP A 1 142 ? 13.956 -2.652 12.649 1.00 89.44 142 ASP A CA 1
ATOM 1150 C C . ASP A 1 142 ? 13.589 -1.169 12.654 1.00 89.44 142 ASP A C 1
ATOM 1152 O O . ASP A 1 142 ? 14.386 -0.320 12.255 1.00 89.44 142 ASP A O 1
ATOM 1156 N N .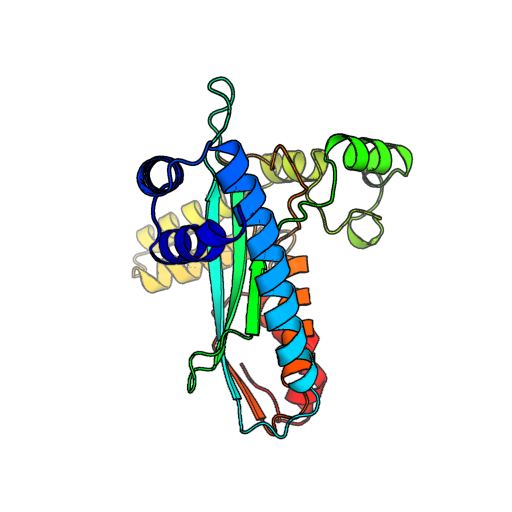 TYR A 1 143 ? 12.438 -0.830 13.238 1.00 88.00 143 TYR A N 1
ATOM 1157 C CA . TYR A 1 143 ? 12.020 0.554 13.440 1.00 88.00 143 TYR A CA 1
ATOM 1158 C C . TYR A 1 143 ? 13.028 1.331 14.302 1.00 88.00 143 TYR A C 1
ATOM 1160 O O . TYR A 1 143 ? 13.429 2.442 13.955 1.00 88.00 143 TYR A O 1
ATOM 1168 N N . SER A 1 144 ? 13.504 0.747 15.407 1.00 87.56 144 SER A N 1
ATOM 1169 C CA . SER A 1 144 ? 14.511 1.393 16.259 1.00 87.56 144 SER A CA 1
ATOM 1170 C C . SER A 1 144 ? 15.847 1.613 15.538 1.00 87.56 144 SER A C 1
ATOM 1172 O O . SER A 1 144 ? 16.511 2.626 15.767 1.00 87.56 144 SER A O 1
ATOM 1174 N N . THR A 1 145 ? 16.215 0.693 14.646 1.00 84.94 145 THR A N 1
ATOM 1175 C CA . THR A 1 145 ? 17.423 0.750 13.820 1.00 84.94 145 THR A CA 1
ATOM 1176 C C . THR A 1 145 ? 17.279 1.848 12.770 1.00 84.94 145 THR A C 1
ATOM 1178 O O . THR A 1 145 ? 18.134 2.730 12.690 1.00 84.94 145 THR A O 1
ATOM 1181 N N . ALA A 1 146 ? 16.149 1.897 12.062 1.00 82.88 146 ALA A N 1
ATOM 1182 C CA . ALA A 1 146 ? 15.831 2.953 11.105 1.00 82.88 146 ALA A CA 1
ATOM 1183 C C . ALA A 1 146 ? 15.866 4.353 11.750 1.00 82.88 146 ALA A C 1
ATOM 1185 O O . ALA A 1 146 ? 16.433 5.283 11.183 1.00 82.88 146 ALA A O 1
ATOM 1186 N N . LEU A 1 147 ? 15.381 4.505 12.990 1.00 81.31 147 LEU A N 1
ATOM 1187 C CA . LEU A 1 147 ? 15.479 5.772 13.729 1.00 81.31 147 LEU A CA 1
ATOM 1188 C C . LEU A 1 147 ? 16.911 6.194 14.095 1.00 81.31 147 LEU A C 1
ATOM 1190 O O . LEU A 1 147 ? 17.153 7.385 14.321 1.00 81.31 147 LEU A O 1
ATOM 1194 N N . ARG A 1 148 ? 17.837 5.239 14.243 1.00 75.50 148 ARG A N 1
ATOM 1195 C CA . ARG A 1 148 ? 19.244 5.504 14.587 1.00 75.50 148 ARG A CA 1
ATOM 1196 C C . ARG A 1 148 ? 20.084 5.826 13.357 1.00 75.50 148 ARG A C 1
ATOM 1198 O O . ARG A 1 148 ? 20.974 6.663 13.458 1.00 75.50 148 ARG A O 1
ATOM 1205 N N . PHE A 1 149 ? 19.802 5.165 12.236 1.00 67.81 149 PHE A N 1
ATOM 1206 C CA . PHE A 1 149 ? 20.642 5.194 11.036 1.00 67.81 149 PHE A CA 1
ATOM 1207 C C . PHE A 1 149 ? 19.998 5.897 9.827 1.00 67.81 149 PHE A C 1
ATOM 1209 O O . PHE A 1 149 ? 20.643 6.015 8.789 1.00 67.81 149 PHE A O 1
ATOM 1216 N N . GLY A 1 150 ? 18.764 6.401 9.948 1.00 65.94 150 GLY A N 1
ATOM 1217 C CA . GLY A 1 150 ? 18.061 7.172 8.916 1.00 65.94 150 GLY A CA 1
ATOM 1218 C C . GLY A 1 150 ? 18.697 8.542 8.648 1.00 65.94 150 GLY A C 1
ATOM 1219 O O . GLY A 1 150 ? 18.182 9.574 9.074 1.00 65.94 150 GLY A O 1
ATOM 1220 N N . ASN A 1 151 ? 19.829 8.552 7.942 1.00 64.44 151 ASN A N 1
ATOM 1221 C CA . ASN A 1 151 ? 20.618 9.746 7.619 1.00 64.44 151 ASN A CA 1
ATOM 1222 C C . ASN A 1 151 ? 20.282 10.353 6.241 1.00 64.44 151 ASN A C 1
ATOM 1224 O O . ASN A 1 151 ? 20.817 11.410 5.896 1.00 64.44 151 ASN A O 1
ATOM 1228 N N . SER A 1 152 ? 19.394 9.725 5.459 1.00 70.44 152 SER A N 1
ATOM 1229 C CA . SER A 1 152 ? 19.024 10.153 4.097 1.00 70.44 152 SER A CA 1
ATOM 1230 C C . SER A 1 152 ? 18.468 11.579 4.060 1.00 70.44 152 SER A C 1
ATOM 1232 O O . SER A 1 152 ? 18.869 12.385 3.221 1.00 70.44 152 SER A O 1
ATOM 1234 N N . SER A 1 153 ? 17.607 11.935 5.018 1.00 73.06 153 SER A N 1
ATOM 1235 C CA . SER A 1 153 ? 17.028 13.281 5.127 1.00 73.06 153 SER A CA 1
ATOM 1236 C C . SER A 1 153 ? 18.078 14.368 5.397 1.00 73.06 153 SER A C 1
ATOM 1238 O O . SER A 1 153 ? 18.018 15.449 4.805 1.00 73.06 153 SER A O 1
ATOM 1240 N N . ALA A 1 154 ? 19.074 14.078 6.239 1.00 78.25 154 ALA A N 1
ATOM 1241 C CA . ALA A 1 154 ? 20.168 14.997 6.539 1.00 78.25 154 ALA A CA 1
ATOM 1242 C C . ALA A 1 154 ? 21.097 15.177 5.328 1.00 78.25 154 ALA A C 1
ATOM 1244 O O . ALA A 1 154 ? 21.437 16.311 4.985 1.00 78.25 154 ALA A O 1
ATOM 1245 N N . ALA A 1 155 ? 21.444 14.083 4.639 1.00 80.56 155 ALA A N 1
ATOM 1246 C CA . ALA A 1 155 ? 22.226 14.121 3.402 1.00 80.56 155 ALA A CA 1
ATOM 1247 C C . ALA A 1 155 ? 21.509 14.926 2.305 1.00 80.56 155 ALA A C 1
ATOM 1249 O O . ALA A 1 155 ? 22.113 15.810 1.695 1.00 80.56 155 ALA A O 1
ATOM 1250 N N . ARG A 1 156 ? 20.195 14.712 2.132 1.00 81.94 156 ARG A N 1
ATOM 1251 C CA . ARG A 1 156 ? 19.354 15.478 1.199 1.00 81.94 156 ARG A CA 1
ATOM 1252 C C . ARG A 1 156 ? 19.392 16.975 1.497 1.00 81.94 156 ARG A C 1
ATOM 1254 O O . ARG A 1 156 ? 19.611 17.778 0.594 1.00 81.94 156 ARG A O 1
ATOM 1261 N N . GLN A 1 157 ? 19.177 17.366 2.755 1.00 84.00 157 GLN A N 1
ATOM 1262 C CA . GLN A 1 157 ? 19.172 18.779 3.153 1.00 84.00 157 GLN A CA 1
ATOM 1263 C C . GLN A 1 157 ? 20.544 19.437 2.969 1.00 84.00 157 GLN A C 1
ATOM 1265 O O . GLN A 1 157 ? 20.620 20.572 2.493 1.00 84.00 157 GLN A O 1
ATOM 1270 N N . ALA A 1 158 ? 21.623 18.730 3.313 1.00 86.12 158 ALA A N 1
ATOM 1271 C CA . ALA A 1 158 ? 22.983 19.212 3.110 1.00 86.12 158 ALA A CA 1
ATOM 1272 C C . ALA A 1 158 ? 23.283 19.432 1.617 1.00 86.12 158 ALA A C 1
ATOM 1274 O O . ALA A 1 158 ? 23.781 20.497 1.248 1.00 86.12 158 ALA A O 1
ATOM 1275 N N . ALA A 1 159 ? 22.905 18.479 0.761 1.00 85.81 159 ALA A N 1
ATOM 1276 C CA . ALA A 1 159 ? 23.081 18.564 -0.685 1.00 85.81 159 ALA A CA 1
ATOM 1277 C C . ALA A 1 159 ? 22.235 19.681 -1.320 1.00 85.81 159 ALA A C 1
ATOM 1279 O O . ALA A 1 159 ? 22.771 20.464 -2.102 1.00 85.81 159 ALA A O 1
ATOM 1280 N N . LEU A 1 160 ? 20.962 19.836 -0.923 1.00 87.31 160 LEU A N 1
ATOM 1281 C CA . LEU A 1 160 ? 20.117 20.964 -1.353 1.00 87.31 160 LEU A CA 1
ATOM 1282 C C . LEU A 1 160 ? 20.777 22.305 -1.032 1.00 87.31 160 LEU A C 1
ATOM 1284 O O . LEU A 1 160 ? 20.831 23.201 -1.875 1.00 87.31 160 LEU A O 1
ATOM 1288 N N . LYS A 1 161 ? 21.278 22.453 0.200 1.00 89.50 161 LYS A N 1
ATOM 1289 C CA . LYS A 1 161 ? 21.923 23.688 0.651 1.00 89.50 161 LYS A CA 1
ATOM 1290 C C . LYS A 1 161 ? 23.216 23.955 -0.120 1.00 89.50 161 LYS A C 1
ATOM 1292 O O . LYS A 1 161 ? 23.441 25.093 -0.524 1.00 89.50 161 LYS A O 1
ATOM 1297 N N . ALA A 1 162 ? 24.037 22.929 -0.337 1.00 89.69 162 ALA A N 1
ATOM 1298 C CA . ALA A 1 162 ? 25.282 23.037 -1.090 1.00 89.69 162 ALA A CA 1
ATOM 1299 C C . ALA A 1 162 ? 25.035 23.397 -2.565 1.00 89.69 162 ALA A C 1
ATOM 1301 O O . ALA A 1 162 ? 25.671 24.314 -3.076 1.00 89.69 162 ALA A O 1
ATOM 1302 N N . ALA A 1 163 ? 24.070 22.748 -3.224 1.00 87.00 163 ALA A N 1
ATOM 1303 C CA . ALA A 1 163 ? 23.726 23.014 -4.620 1.00 87.00 163 ALA A CA 1
ATOM 1304 C C . ALA A 1 163 ? 23.176 24.436 -4.817 1.00 87.00 163 ALA A C 1
ATOM 1306 O O . ALA A 1 163 ? 23.634 25.154 -5.704 1.00 87.00 163 ALA A O 1
ATOM 1307 N N . LYS A 1 164 ? 22.268 24.890 -3.937 1.00 87.81 164 LYS A N 1
ATOM 1308 C CA . LYS A 1 164 ? 21.756 26.272 -3.964 1.00 87.81 164 LYS A CA 1
ATOM 1309 C C . LYS A 1 164 ? 22.858 27.300 -3.691 1.00 87.81 164 LYS A C 1
ATOM 1311 O O . LYS A 1 164 ? 22.904 28.331 -4.354 1.00 87.81 164 LYS A O 1
ATOM 1316 N N . ALA A 1 165 ? 23.772 27.021 -2.757 1.00 89.50 165 ALA A N 1
ATOM 1317 C CA . ALA A 1 165 ? 24.929 27.883 -2.501 1.00 89.50 165 ALA A CA 1
ATOM 1318 C C . ALA A 1 165 ? 25.907 27.934 -3.692 1.00 89.50 165 ALA A C 1
ATOM 1320 O O . ALA A 1 165 ? 26.548 28.958 -3.908 1.00 89.50 165 ALA A O 1
ATOM 1321 N N . GLY A 1 166 ? 25.990 26.855 -4.475 1.00 87.12 166 GLY A N 1
ATOM 1322 C CA . GLY A 1 166 ? 26.759 26.772 -5.719 1.00 87.12 166 GLY A CA 1
ATOM 1323 C C . GLY A 1 166 ? 26.073 27.384 -6.946 1.00 87.12 166 GLY A C 1
ATOM 1324 O O . GLY A 1 166 ? 26.614 27.275 -8.042 1.00 87.12 166 GLY A O 1
ATOM 1325 N N . GLY A 1 167 ? 24.901 28.011 -6.788 1.00 89.31 167 GLY A N 1
ATOM 1326 C CA . GLY A 1 167 ? 24.180 28.675 -7.877 1.00 89.31 167 GLY A CA 1
ATOM 1327 C C . GLY A 1 167 ? 23.376 27.744 -8.788 1.00 89.31 167 GLY A C 1
ATOM 1328 O O . GLY A 1 167 ? 22.974 28.174 -9.867 1.00 89.31 167 GLY A O 1
ATOM 1329 N N . ALA A 1 168 ? 23.132 26.492 -8.384 1.00 87.25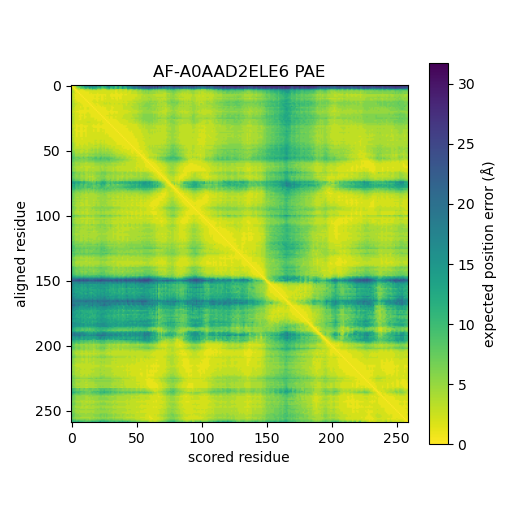 168 ALA A N 1
ATOM 1330 C CA . ALA A 1 168 ? 22.221 25.613 -9.113 1.00 87.25 168 ALA A CA 1
ATOM 1331 C C . ALA A 1 168 ? 20.791 26.174 -9.076 1.00 87.25 168 ALA A C 1
ATOM 1333 O O . ALA A 1 168 ? 20.340 26.687 -8.045 1.00 87.25 168 ALA A O 1
ATOM 1334 N N . ASP A 1 169 ? 20.069 26.041 -10.189 1.00 92.19 169 ASP A N 1
ATOM 1335 C CA . ASP A 1 169 ? 18.628 26.279 -10.201 1.00 92.19 169 ASP A CA 1
ATOM 1336 C C . ASP A 1 169 ? 17.883 25.249 -9.331 1.00 92.19 169 ASP A C 1
ATOM 1338 O O . ASP A 1 169 ? 18.456 24.281 -8.820 1.00 92.19 169 ASP A O 1
ATOM 1342 N N . GLU A 1 170 ? 16.590 25.487 -9.120 1.00 88.50 170 GLU A N 1
ATOM 1343 C CA . GLU A 1 170 ? 15.771 24.672 -8.224 1.00 88.50 170 GLU A CA 1
ATOM 1344 C C . GLU A 1 170 ? 15.728 23.197 -8.641 1.00 88.50 170 GLU A C 1
ATOM 1346 O O . GLU A 1 170 ? 15.939 22.325 -7.798 1.00 88.50 170 GLU A O 1
ATOM 1351 N N . LEU A 1 171 ? 15.559 22.923 -9.937 1.00 88.38 171 LEU A N 1
ATOM 1352 C CA . LEU A 1 171 ? 15.479 21.563 -10.463 1.00 88.38 171 LEU A CA 1
ATOM 1353 C C . LEU A 1 171 ? 16.810 20.819 -10.301 1.00 88.38 171 LEU A C 1
ATOM 1355 O O . LEU A 1 171 ? 16.841 19.702 -9.791 1.00 88.38 171 LEU A O 1
ATOM 1359 N N . ASN A 1 172 ? 17.927 21.435 -10.685 1.00 88.81 172 ASN A N 1
ATOM 1360 C CA . ASN A 1 172 ? 19.248 20.824 -10.557 1.00 88.81 172 ASN A CA 1
ATOM 1361 C C . ASN A 1 172 ? 19.640 20.619 -9.088 1.00 88.81 172 ASN A C 1
ATOM 1363 O O . ASN A 1 172 ? 20.257 19.606 -8.749 1.00 88.81 172 ASN A O 1
ATOM 1367 N N . ALA A 1 173 ? 19.247 21.537 -8.200 1.00 89.00 173 ALA A N 1
ATOM 1368 C CA . ALA A 1 173 ? 19.438 21.367 -6.765 1.00 89.00 173 ALA A CA 1
ATOM 1369 C C . ALA A 1 173 ? 18.624 20.184 -6.214 1.00 89.00 173 ALA A C 1
ATOM 1371 O O . ALA A 1 173 ? 19.147 19.406 -5.412 1.00 89.00 173 ALA A O 1
ATOM 1372 N N . GLU A 1 174 ? 17.372 20.017 -6.647 1.00 87.25 174 GLU A N 1
ATOM 1373 C CA . GLU A 1 174 ? 16.533 18.878 -6.260 1.00 87.25 174 GLU A CA 1
ATOM 1374 C C . GLU A 1 174 ? 17.079 17.544 -6.766 1.00 87.25 174 GLU A C 1
ATOM 1376 O O . GLU A 1 174 ? 17.134 16.583 -5.992 1.00 87.25 174 GLU A O 1
ATOM 1381 N N . ILE A 1 175 ? 17.542 17.505 -8.019 1.00 85.56 175 ILE A N 1
ATOM 1382 C CA . ILE A 1 175 ? 18.181 16.334 -8.625 1.00 85.56 175 ILE A CA 1
ATOM 1383 C C . ILE A 1 175 ? 19.423 15.940 -7.816 1.00 85.56 175 ILE A C 1
ATOM 1385 O O . ILE A 1 175 ? 19.518 14.807 -7.344 1.00 85.56 175 ILE A O 1
ATOM 1389 N N . ALA A 1 176 ? 20.354 16.874 -7.590 1.00 85.06 176 ALA A N 1
ATOM 1390 C CA . ALA A 1 176 ? 21.581 16.610 -6.834 1.00 85.06 176 ALA A CA 1
ATOM 1391 C C . ALA A 1 176 ? 21.286 16.095 -5.417 1.00 85.06 176 ALA A C 1
ATOM 1393 O O . ALA A 1 176 ? 21.932 15.169 -4.924 1.00 85.06 176 ALA A O 1
ATOM 1394 N N . ALA A 1 177 ? 20.268 16.660 -4.770 1.00 85.25 177 ALA A N 1
ATOM 1395 C CA . ALA A 1 177 ? 19.852 16.229 -3.449 1.00 85.25 177 ALA A CA 1
ATOM 1396 C C . ALA A 1 177 ? 19.196 14.849 -3.425 1.00 85.25 177 ALA A C 1
ATOM 1398 O O . ALA A 1 177 ? 19.327 14.134 -2.432 1.00 85.25 177 ALA A O 1
ATOM 1399 N N . GLN A 1 178 ? 18.476 14.473 -4.482 1.00 82.81 178 GLN A N 1
ATOM 1400 C CA . GLN A 1 178 ? 17.911 13.134 -4.617 1.00 82.81 178 GLN A CA 1
ATOM 1401 C C . GLN A 1 178 ? 19.016 12.084 -4.764 1.00 82.81 178 GLN A C 1
ATOM 1403 O O . GLN A 1 178 ? 18.975 11.084 -4.050 1.00 82.81 178 GLN A O 1
ATOM 1408 N N . TYR A 1 179 ? 20.029 12.339 -5.597 1.00 83.56 179 TYR A N 1
ATOM 1409 C CA . TYR A 1 179 ? 21.183 11.443 -5.735 1.00 83.56 179 TYR A CA 1
ATOM 1410 C C . TYR A 1 179 ? 21.959 11.296 -4.421 1.00 83.56 179 TYR A C 1
ATOM 1412 O O . TYR A 1 179 ? 22.136 10.180 -3.945 1.00 83.56 179 TYR A O 1
ATOM 1420 N N . ALA A 1 180 ? 22.309 12.405 -3.762 1.00 83.50 180 ALA A N 1
ATOM 1421 C CA . ALA A 1 180 ? 23.048 12.363 -2.497 1.00 83.50 180 ALA A CA 1
ATOM 1422 C C . ALA A 1 180 ? 22.284 11.643 -1.368 1.00 83.50 180 ALA A C 1
ATOM 1424 O O . ALA A 1 180 ? 22.887 10.991 -0.517 1.00 83.50 180 ALA A O 1
ATOM 1425 N N . ALA A 1 181 ? 20.952 11.760 -1.345 1.00 80.00 181 ALA A N 1
ATOM 1426 C CA . ALA A 1 181 ? 20.114 11.014 -0.409 1.00 80.00 181 ALA A CA 1
ATOM 1427 C C . ALA A 1 181 ? 20.095 9.513 -0.726 1.00 80.00 181 ALA A C 1
ATOM 1429 O O . ALA A 1 181 ? 20.045 8.704 0.197 1.00 80.00 181 ALA A O 1
ATOM 1430 N N . GLY A 1 182 ? 20.126 9.154 -2.011 1.00 78.69 182 GLY A N 1
ATOM 1431 C CA . GLY A 1 182 ? 20.210 7.775 -2.473 1.00 78.69 182 GLY A CA 1
ATOM 1432 C C . GLY A 1 182 ? 21.545 7.113 -2.134 1.00 78.69 182 GLY A C 1
ATOM 1433 O O . GLY A 1 182 ? 21.548 5.991 -1.644 1.00 78.69 182 GLY A O 1
ATOM 1434 N N . ASP A 1 183 ? 22.659 7.828 -2.298 1.00 81.31 183 ASP A N 1
ATOM 1435 C CA . ASP A 1 183 ? 24.012 7.296 -2.069 1.00 81.31 183 ASP A CA 1
ATOM 1436 C C . ASP A 1 183 ? 24.263 6.850 -0.620 1.00 81.31 183 ASP A C 1
ATOM 1438 O O . ASP A 1 183 ? 25.108 5.995 -0.361 1.00 81.31 183 ASP A O 1
ATOM 1442 N N . VAL A 1 184 ? 23.540 7.430 0.342 1.00 80.44 184 VAL A N 1
ATOM 1443 C CA . VAL A 1 184 ? 23.665 7.080 1.765 1.00 80.44 184 VAL A CA 1
ATOM 1444 C C . VAL A 1 184 ? 22.670 6.012 2.219 1.00 80.44 184 VAL A C 1
ATOM 1446 O O . VAL A 1 184 ? 22.757 5.556 3.362 1.00 80.44 184 VAL A O 1
ATOM 1449 N N . LYS A 1 185 ? 21.704 5.627 1.375 1.00 75.00 185 LYS A N 1
ATOM 1450 C CA . LYS A 1 185 ? 20.758 4.561 1.713 1.00 75.00 185 LYS A CA 1
ATOM 1451 C C . LYS A 1 185 ? 21.454 3.207 1.615 1.00 75.00 185 LYS A C 1
ATOM 1453 O O . LYS A 1 185 ? 22.129 2.914 0.635 1.00 75.00 185 LYS A O 1
ATOM 1458 N N . ALA A 1 186 ? 21.235 2.364 2.623 1.00 77.06 186 ALA A N 1
ATOM 1459 C CA . ALA A 1 186 ? 21.661 0.967 2.570 1.00 77.06 186 ALA A CA 1
ATOM 1460 C C . ALA A 1 186 ? 20.911 0.196 1.471 1.00 77.06 186 ALA A C 1
ATOM 1462 O O . ALA A 1 186 ? 21.503 -0.639 0.794 1.00 77.06 186 ALA A O 1
ATOM 1463 N N . ASP A 1 187 ? 19.632 0.527 1.278 1.00 80.56 187 ASP A N 1
ATOM 1464 C CA . ASP A 1 187 ? 18.796 0.028 0.194 1.00 80.56 187 ASP A CA 1
ATOM 1465 C C . ASP A 1 187 ? 18.127 1.204 -0.532 1.00 80.56 187 ASP A C 1
ATOM 1467 O O . ASP A 1 187 ? 17.331 1.957 0.038 1.00 80.56 187 ASP A O 1
ATOM 1471 N N . ILE A 1 188 ? 18.476 1.378 -1.807 1.00 81.00 188 ILE A N 1
ATOM 1472 C CA . ILE A 1 188 ? 17.962 2.456 -2.653 1.00 81.00 188 ILE A CA 1
ATOM 1473 C C . ILE A 1 188 ? 16.482 2.268 -2.997 1.00 81.00 188 ILE A C 1
ATOM 1475 O O . ILE A 1 188 ? 15.808 3.240 -3.330 1.00 81.00 188 ILE A O 1
ATOM 1479 N N . GLU A 1 189 ? 15.963 1.043 -2.939 1.00 82.12 189 GLU A N 1
ATOM 1480 C CA . GLU A 1 189 ? 14.574 0.715 -3.267 1.00 82.12 189 GLU A CA 1
ATOM 1481 C C . GLU A 1 189 ? 13.630 0.944 -2.082 1.00 82.12 189 GLU A C 1
ATOM 1483 O O . GLU A 1 189 ? 12.409 0.921 -2.248 1.00 82.12 189 GLU A O 1
ATOM 1488 N N . GLN A 1 190 ? 14.178 1.186 -0.887 1.00 80.19 190 GLN A N 1
ATOM 1489 C CA . GLN A 1 190 ? 13.386 1.409 0.310 1.00 80.19 190 GLN A CA 1
ATOM 1490 C C . GLN A 1 190 ? 12.732 2.797 0.276 1.00 80.19 190 GLN A C 1
ATOM 1492 O O . GLN A 1 190 ? 13.379 3.838 0.467 1.00 80.19 190 GLN A O 1
ATOM 1497 N N . GLY A 1 191 ? 11.422 2.797 0.014 1.00 69.88 191 GLY A N 1
ATOM 1498 C CA . GLY A 1 191 ? 10.581 3.994 -0.050 1.00 69.88 191 GLY A CA 1
ATOM 1499 C C . GLY A 1 191 ? 10.055 4.472 1.306 1.00 69.88 191 GLY A C 1
ATOM 1500 O O . GLY A 1 191 ? 9.817 5.670 1.477 1.00 69.88 191 GLY A O 1
ATOM 1501 N N . ASP A 1 192 ? 9.922 3.577 2.289 1.00 71.38 192 ASP A N 1
ATOM 1502 C CA . ASP A 1 192 ? 9.352 3.893 3.595 1.00 71.38 192 ASP A CA 1
ATOM 1503 C C . ASP A 1 192 ? 10.410 4.384 4.590 1.00 71.38 192 ASP A C 1
ATOM 1505 O O . ASP A 1 192 ? 11.124 3.620 5.236 1.00 71.38 192 ASP A O 1
ATOM 1509 N N . GLU A 1 193 ? 10.484 5.703 4.769 1.00 69.75 193 GLU A N 1
ATOM 1510 C CA . GLU A 1 193 ? 11.348 6.293 5.789 1.00 69.75 193 GLU A CA 1
ATOM 1511 C C . GLU A 1 193 ? 10.639 6.364 7.145 1.00 69.75 193 GLU A C 1
ATOM 1513 O O . GLU A 1 193 ? 9.721 7.159 7.369 1.00 69.75 193 GLU A O 1
ATOM 1518 N N . GLN A 1 194 ? 11.109 5.553 8.092 1.00 76.94 194 GLN A N 1
ATOM 1519 C CA . GLN A 1 194 ? 10.708 5.683 9.488 1.00 76.94 194 GLN A CA 1
ATOM 1520 C C . GLN A 1 194 ? 11.420 6.876 10.124 1.00 76.94 194 GLN A C 1
ATOM 1522 O O . GLN A 1 194 ? 12.630 7.057 10.002 1.00 76.94 194 GLN A O 1
ATOM 1527 N N . SER A 1 195 ? 10.664 7.697 10.846 1.00 73.69 195 SER A N 1
ATOM 1528 C CA . SER A 1 195 ? 11.189 8.890 11.508 1.00 73.69 195 SER A CA 1
ATOM 1529 C C . SER A 1 195 ? 10.611 9.058 12.908 1.00 73.69 195 SER A C 1
ATOM 1531 O O . SER A 1 195 ? 9.634 8.417 13.297 1.00 73.69 195 SER A O 1
ATOM 1533 N N . ARG A 1 196 ? 11.209 9.959 13.693 1.00 76.00 196 ARG A N 1
ATOM 1534 C CA . ARG A 1 196 ? 10.808 10.193 15.092 1.00 76.00 196 ARG A CA 1
ATOM 1535 C C . ARG A 1 196 ? 9.382 10.729 15.243 1.00 76.00 196 ARG A C 1
ATOM 1537 O O . ARG A 1 196 ? 8.860 10.726 16.354 1.00 76.00 196 ARG A O 1
ATOM 1544 N N . ILE A 1 197 ? 8.770 11.207 14.160 1.00 78.44 197 ILE A N 1
ATOM 1545 C CA . ILE A 1 197 ? 7.424 11.797 14.158 1.00 78.44 197 ILE A CA 1
ATOM 1546 C C . ILE A 1 197 ? 6.325 10.805 13.754 1.00 78.44 197 ILE A C 1
ATOM 1548 O O . ILE A 1 197 ? 5.144 11.102 13.944 1.00 78.44 197 ILE A O 1
ATOM 1552 N N . VAL A 1 198 ? 6.705 9.629 13.251 1.00 85.19 198 VAL A N 1
ATOM 1553 C CA . VAL A 1 198 ? 5.797 8.527 12.909 1.00 85.19 198 VAL A CA 1
ATOM 1554 C C . VAL A 1 198 ? 5.946 7.395 13.917 1.00 85.19 198 VAL A C 1
ATOM 1556 O O . VAL A 1 198 ? 6.989 7.267 14.548 1.00 85.19 198 VAL A O 1
ATOM 1559 N N . ALA A 1 199 ? 4.908 6.593 14.112 1.00 89.75 199 ALA A N 1
ATOM 1560 C CA . ALA A 1 199 ? 4.916 5.399 14.951 1.00 89.75 199 ALA A CA 1
ATOM 1561 C C . ALA A 1 199 ? 4.382 4.195 14.169 1.00 89.75 199 ALA A C 1
ATOM 1563 O O . ALA A 1 199 ? 3.619 4.360 13.217 1.00 89.75 199 ALA A O 1
ATOM 1564 N N . LEU A 1 200 ? 4.745 2.991 14.614 1.00 91.56 200 LEU A N 1
ATOM 1565 C CA . LEU A 1 200 ? 4.160 1.756 14.097 1.00 91.56 200 LEU A CA 1
ATOM 1566 C C . LEU A 1 200 ? 2.676 1.628 14.502 1.00 91.56 200 LEU A C 1
ATOM 1568 O O . LEU A 1 200 ? 2.267 2.170 15.541 1.00 91.56 200 LEU A O 1
ATOM 1572 N N . PRO A 1 201 ? 1.858 0.896 13.721 1.00 92.25 201 PRO A N 1
ATOM 1573 C CA . PRO A 1 201 ? 0.479 0.593 14.083 1.00 92.25 201 PRO A CA 1
ATOM 1574 C C . PRO A 1 201 ? 0.374 -0.103 15.444 1.00 92.25 201 PRO A C 1
ATOM 1576 O O . PRO A 1 201 ? 1.179 -0.957 15.799 1.00 92.25 201 PRO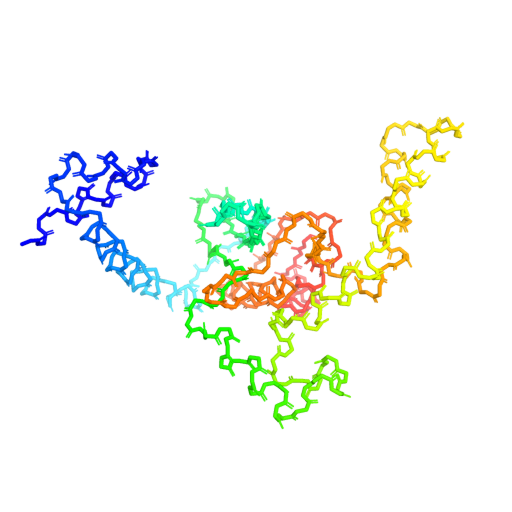 A O 1
ATOM 1579 N N . LYS A 1 202 ? -0.666 0.239 16.213 1.00 90.50 202 LYS A N 1
ATOM 1580 C CA . LYS A 1 202 ? -0.966 -0.439 17.491 1.00 90.50 202 LYS A CA 1
ATOM 1581 C C . LYS A 1 202 ? -1.757 -1.736 17.320 1.00 90.50 202 LYS A C 1
ATOM 1583 O O . LYS A 1 202 ? -1.808 -2.543 18.241 1.00 90.50 202 LYS A O 1
ATOM 1588 N N . LEU A 1 203 ? -2.437 -1.872 16.188 1.00 91.19 203 LEU A N 1
ATOM 1589 C CA . LEU A 1 203 ? -3.229 -3.028 15.783 1.00 91.19 203 LEU A CA 1
ATOM 1590 C C . LEU A 1 203 ? -2.811 -3.365 14.360 1.00 91.19 203 LEU A C 1
ATOM 1592 O O . LEU A 1 203 ? -2.635 -2.431 13.577 1.00 91.19 203 LEU A O 1
ATOM 1596 N N . GLY A 1 204 ? -2.691 -4.654 14.041 1.00 95.31 204 GLY A N 1
ATOM 1597 C CA . GLY A 1 204 ? -2.101 -5.092 12.779 1.00 95.31 204 GLY A CA 1
ATOM 1598 C C . GLY A 1 204 ? -0.613 -4.768 12.680 1.00 95.31 204 GLY A C 1
ATOM 1599 O O . GLY A 1 204 ? -0.062 -4.027 13.494 1.00 95.31 204 GLY A O 1
ATOM 1600 N N . MET A 1 205 ? 0.033 -5.317 11.662 1.00 96.81 205 MET A N 1
ATOM 1601 C CA . MET A 1 205 ? 1.446 -5.075 11.385 1.00 96.81 205 MET A CA 1
ATOM 1602 C C . MET A 1 205 ? 1.605 -4.189 10.157 1.00 96.81 205 MET A C 1
ATOM 1604 O O . MET A 1 205 ? 0.893 -4.352 9.168 1.00 96.81 205 MET A O 1
ATOM 1608 N N . GLN A 1 206 ? 2.553 -3.255 10.207 1.00 95.75 206 GLN A N 1
ATOM 1609 C CA . GLN A 1 206 ? 2.968 -2.537 9.007 1.00 95.75 206 GLN A CA 1
ATOM 1610 C C . GLN A 1 206 ? 3.873 -3.448 8.181 1.00 95.75 206 GLN A C 1
ATOM 1612 O O . GLN A 1 206 ? 4.841 -4.008 8.694 1.00 95.75 206 GLN A O 1
ATOM 1617 N N . VAL A 1 207 ? 3.541 -3.596 6.906 1.00 96.31 207 VAL A N 1
ATOM 1618 C CA . VAL A 1 207 ? 4.358 -4.312 5.929 1.00 96.31 207 VAL A CA 1
ATOM 1619 C C . VAL A 1 207 ? 5.367 -3.314 5.364 1.00 96.31 207 VAL A C 1
ATOM 1621 O O . VAL A 1 207 ? 5.030 -2.148 5.149 1.00 96.31 207 VAL A O 1
ATOM 1624 N N . HIS A 1 208 ? 6.598 -3.750 5.124 1.00 93.94 208 HIS A N 1
ATOM 1625 C CA . HIS A 1 208 ? 7.569 -2.948 4.386 1.00 93.94 208 HIS A CA 1
ATOM 1626 C C . HIS A 1 208 ? 6.990 -2.558 3.016 1.00 93.94 208 HIS A C 1
ATOM 1628 O O . HIS A 1 208 ? 6.402 -3.389 2.311 1.00 93.94 208 HIS A O 1
ATOM 1634 N N . GLU A 1 209 ? 7.122 -1.284 2.638 1.00 93.00 209 GLU A N 1
ATOM 1635 C CA . GLU A 1 209 ? 6.536 -0.759 1.394 1.00 93.00 209 GLU A CA 1
ATOM 1636 C C . GLU A 1 209 ? 7.001 -1.558 0.173 1.00 93.00 209 GLU A C 1
ATOM 1638 O O . GLU A 1 209 ? 6.180 -1.898 -0.675 1.00 93.00 209 GLU A O 1
ATOM 1643 N N . GLN A 1 210 ? 8.276 -1.955 0.134 1.00 92.00 210 GLN A N 1
ATOM 1644 C CA . GLN A 1 210 ? 8.869 -2.733 -0.958 1.00 92.00 210 GLN A CA 1
ATOM 1645 C C . GLN A 1 210 ? 8.150 -4.064 -1.191 1.00 92.00 210 GLN A C 1
ATOM 1647 O O . GLN A 1 210 ? 7.833 -4.401 -2.329 1.00 92.00 210 GLN A O 1
ATOM 1652 N N . TYR A 1 211 ? 7.810 -4.800 -0.131 1.00 95.06 211 TYR A N 1
ATOM 1653 C CA . TYR A 1 211 ? 7.070 -6.057 -0.273 1.00 95.06 211 TYR A CA 1
ATOM 1654 C C . TYR A 1 211 ? 5.689 -5.823 -0.888 1.00 95.06 211 TYR A C 1
ATOM 1656 O O . TYR A 1 211 ? 5.259 -6.578 -1.760 1.00 95.06 211 TYR A O 1
ATOM 1664 N N . THR A 1 212 ? 5.009 -4.754 -0.468 1.00 96.19 212 THR A N 1
ATOM 1665 C CA . THR 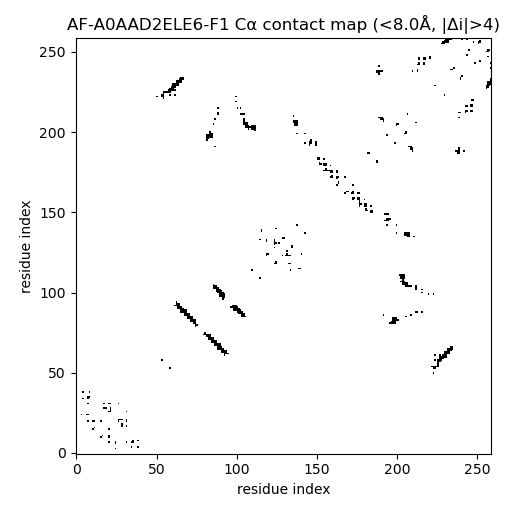A 1 212 ? 3.687 -4.389 -0.998 1.00 96.19 212 THR A CA 1
ATOM 1666 C C . THR A 1 212 ? 3.785 -3.938 -2.457 1.00 96.19 212 THR A C 1
ATOM 1668 O O . THR A 1 212 ? 2.969 -4.338 -3.287 1.00 96.19 212 THR A O 1
ATOM 1671 N N . LEU A 1 213 ? 4.816 -3.156 -2.784 1.00 95.81 213 LEU A N 1
ATOM 1672 C CA . LEU A 1 213 ? 5.128 -2.663 -4.122 1.00 95.81 213 LEU A CA 1
ATOM 1673 C C . LEU A 1 213 ? 5.388 -3.819 -5.097 1.00 95.81 213 LEU A C 1
ATOM 1675 O O . LEU A 1 213 ? 4.723 -3.932 -6.126 1.00 95.81 213 LEU A O 1
ATOM 1679 N N . TYR A 1 214 ? 6.307 -4.722 -4.750 1.00 96.56 214 TYR A N 1
ATOM 1680 C CA . TYR A 1 214 ? 6.641 -5.886 -5.568 1.00 96.56 214 TYR A CA 1
ATOM 1681 C C . TYR A 1 214 ? 5.438 -6.819 -5.738 1.00 96.56 214 TYR A C 1
ATOM 1683 O O . TYR A 1 214 ? 5.139 -7.246 -6.855 1.00 96.56 214 TYR A O 1
ATOM 1691 N N . ALA A 1 215 ? 4.697 -7.090 -4.659 1.00 97.12 215 ALA A N 1
ATOM 1692 C CA . ALA A 1 215 ? 3.475 -7.886 -4.732 1.00 97.12 215 ALA A CA 1
ATOM 1693 C C . ALA A 1 215 ? 2.427 -7.245 -5.658 1.00 97.12 215 ALA A C 1
ATOM 1695 O O . ALA A 1 215 ? 1.808 -7.951 -6.455 1.00 97.12 215 ALA A O 1
ATOM 1696 N N . HIS A 1 216 ? 2.262 -5.918 -5.614 1.00 97.75 216 HIS A N 1
ATOM 1697 C CA . HIS A 1 216 ? 1.353 -5.199 -6.507 1.00 97.75 216 HIS A CA 1
ATOM 1698 C C . HIS A 1 216 ? 1.722 -5.414 -7.980 1.00 97.75 216 HIS A C 1
ATOM 1700 O O . HIS A 1 216 ? 0.849 -5.734 -8.787 1.00 97.75 216 HIS A O 1
ATOM 1706 N N . TYR A 1 217 ? 3.005 -5.303 -8.337 1.00 98.00 217 TYR A N 1
ATOM 1707 C CA . TYR A 1 217 ? 3.451 -5.549 -9.710 1.00 98.00 217 TYR A CA 1
ATOM 1708 C C . TYR A 1 217 ? 3.271 -7.002 -10.154 1.00 98.00 217 TYR A C 1
ATOM 1710 O O . TYR A 1 217 ? 2.876 -7.232 -11.296 1.00 98.00 217 TYR A O 1
ATOM 1718 N N . LEU A 1 218 ? 3.505 -7.980 -9.273 1.00 97.62 218 LEU A N 1
ATOM 1719 C CA . LEU A 1 218 ? 3.266 -9.396 -9.577 1.00 97.62 218 LEU A CA 1
ATOM 1720 C C . LEU A 1 218 ? 1.782 -9.677 -9.845 1.00 97.62 218 LEU A C 1
ATOM 1722 O O . LEU A 1 218 ? 1.447 -10.359 -10.816 1.00 97.62 218 LEU A O 1
ATOM 1726 N N . VAL A 1 219 ? 0.887 -9.104 -9.033 1.00 96.50 219 VAL A N 1
ATOM 1727 C CA . VAL A 1 219 ? -0.562 -9.177 -9.267 1.00 96.50 219 VAL A CA 1
ATOM 1728 C C . VAL A 1 219 ? -0.917 -8.527 -10.603 1.00 96.50 219 VAL A C 1
ATOM 1730 O O . VAL A 1 219 ? -1.620 -9.132 -11.409 1.00 96.50 219 VAL A O 1
ATOM 1733 N N . LEU A 1 220 ? -0.386 -7.336 -10.888 1.00 97.00 220 LEU A N 1
ATOM 1734 C CA . LEU A 1 220 ? -0.647 -6.634 -12.143 1.00 97.00 220 LEU A CA 1
ATOM 1735 C C . LEU A 1 220 ? -0.166 -7.435 -13.364 1.00 97.00 220 LEU A C 1
ATOM 1737 O O . LEU A 1 220 ? -0.883 -7.536 -14.359 1.00 97.00 220 LEU A O 1
ATOM 1741 N N . ALA A 1 221 ? 1.017 -8.048 -13.288 1.00 97.25 221 ALA A N 1
ATOM 1742 C CA . ALA A 1 221 ? 1.549 -8.904 -14.346 1.00 97.25 221 ALA A CA 1
ATOM 1743 C C . ALA A 1 221 ? 0.647 -10.115 -14.612 1.00 97.25 221 ALA A C 1
ATOM 1745 O O . ALA A 1 221 ? 0.397 -10.440 -15.774 1.00 97.25 221 ALA A O 1
ATOM 1746 N N . HIS A 1 222 ? 0.109 -10.732 -13.555 1.00 96.19 222 HIS A N 1
ATOM 1747 C CA . HIS A 1 222 ? -0.850 -11.827 -13.671 1.00 96.19 222 HIS A CA 1
ATOM 1748 C C . HIS A 1 222 ? -2.179 -11.376 -14.296 1.00 96.19 222 HIS A C 1
ATOM 1750 O O . HIS A 1 222 ? -2.655 -11.995 -15.247 1.00 96.19 222 HIS A O 1
ATOM 1756 N N . LEU A 1 223 ? -2.764 -10.274 -13.813 1.00 95.75 223 LEU A N 1
ATOM 1757 C CA . LEU A 1 223 ? -4.044 -9.760 -14.317 1.00 95.75 223 LEU A CA 1
ATOM 1758 C C . LEU A 1 223 ? -3.967 -9.330 -15.788 1.00 95.75 223 LEU A C 1
ATOM 1760 O O . LEU A 1 223 ? -4.942 -9.470 -16.522 1.00 95.75 223 LEU A O 1
ATOM 1764 N N . LEU A 1 224 ? -2.813 -8.821 -16.227 1.00 96.25 224 LEU A N 1
ATOM 1765 C CA . LEU A 1 224 ? -2.600 -8.297 -17.579 1.00 96.25 224 LEU A CA 1
ATOM 1766 C C . LEU A 1 224 ? -1.882 -9.278 -18.516 1.00 96.25 224 LEU A C 1
ATOM 1768 O O . LEU A 1 224 ? -1.400 -8.870 -19.580 1.00 96.25 224 LEU A O 1
ATOM 1772 N N . GLN A 1 225 ? -1.776 -10.557 -18.146 1.00 95.31 225 GLN A N 1
ATOM 1773 C CA . GLN A 1 225 ? -0.965 -11.532 -18.882 1.00 95.31 225 GLN A CA 1
ATOM 1774 C C . GLN A 1 225 ? -1.404 -11.717 -20.345 1.00 95.31 225 GLN A C 1
ATOM 1776 O O . GLN A 1 225 ? -0.553 -11.876 -21.216 1.00 95.31 225 GLN A O 1
ATOM 1781 N N . ASN A 1 226 ? -2.704 -11.591 -20.635 1.00 95.50 226 ASN A N 1
ATOM 1782 C CA . ASN A 1 226 ? -3.256 -11.742 -21.988 1.00 95.50 226 ASN A CA 1
ATOM 1783 C C . ASN A 1 226 ? -3.254 -10.452 -22.814 1.00 95.50 226 ASN A C 1
ATOM 1785 O O . ASN A 1 226 ? -3.653 -10.464 -23.977 1.00 95.50 226 ASN A O 1
ATOM 1789 N N . ALA A 1 227 ? -2.837 -9.321 -22.242 1.00 97.06 227 ALA A N 1
ATOM 1790 C CA . ALA A 1 227 ? -2.719 -8.095 -23.016 1.00 97.06 227 ALA A CA 1
ATOM 1791 C C . ALA A 1 227 ? -1.562 -8.234 -24.019 1.00 97.06 227 ALA A C 1
ATOM 1793 O O . ALA A 1 227 ? -0.447 -8.548 -23.600 1.00 97.06 227 ALA A O 1
ATOM 1794 N N . PRO A 1 228 ? -1.740 -7.917 -25.313 1.00 97.31 228 PRO A N 1
ATOM 1795 C CA . PRO A 1 228 ? -0.666 -8.007 -26.304 1.00 97.31 228 PRO A CA 1
ATOM 1796 C C . PRO A 1 228 ? 0.503 -7.057 -25.998 1.00 97.31 228 PRO A C 1
ATOM 1798 O O . PRO A 1 228 ? 1.643 -7.300 -26.391 1.00 97.31 228 PRO A O 1
ATOM 1801 N N . LYS A 1 229 ? 0.231 -5.957 -25.288 1.00 98.00 229 LYS A N 1
ATOM 1802 C CA . LYS A 1 229 ? 1.225 -4.981 -24.842 1.00 98.00 229 LYS A CA 1
ATOM 1803 C C . LYS A 1 229 ? 0.762 -4.348 -23.535 1.00 98.00 229 LYS A C 1
ATOM 1805 O O . LYS A 1 229 ? -0.405 -3.974 -23.441 1.00 98.00 229 LYS A O 1
ATOM 1810 N N . VAL A 1 230 ? 1.669 -4.190 -22.577 1.00 98.19 230 VAL A N 1
ATOM 1811 C CA . VAL A 1 230 ? 1.436 -3.420 -21.346 1.00 98.19 230 VAL A CA 1
ATOM 1812 C C . VAL A 1 230 ? 2.423 -2.261 -21.303 1.00 98.19 230 VAL A C 1
ATOM 1814 O O . VAL A 1 230 ? 3.625 -2.475 -21.421 1.00 98.19 230 VAL A O 1
ATOM 1817 N N . ARG A 1 231 ? 1.918 -1.040 -21.158 1.00 98.25 231 ARG A N 1
ATOM 1818 C CA . ARG A 1 231 ? 2.723 0.146 -20.886 1.00 98.25 231 ARG A CA 1
ATOM 1819 C C . ARG A 1 231 ? 2.336 0.690 -19.526 1.00 98.25 231 ARG A C 1
ATOM 1821 O O . ARG A 1 231 ? 1.177 1.066 -19.341 1.00 98.25 231 ARG A O 1
ATOM 1828 N N . LEU A 1 232 ? 3.282 0.706 -18.600 1.00 97.81 232 LEU A N 1
ATOM 1829 C CA . LEU A 1 232 ? 3.079 1.340 -17.306 1.00 97.81 232 LEU A CA 1
ATOM 1830 C C . LEU A 1 232 ? 3.569 2.787 -17.367 1.00 97.81 232 LEU A C 1
ATOM 1832 O O . LEU A 1 232 ? 4.504 3.095 -18.090 1.00 97.81 232 LEU A O 1
ATOM 1836 N N . PHE A 1 233 ? 2.908 3.674 -16.641 1.00 97.31 233 PHE A N 1
ATOM 1837 C CA . PHE A 1 233 ? 3.362 5.037 -16.405 1.00 97.31 233 PHE A CA 1
ATOM 1838 C C . PHE A 1 233 ? 3.606 5.143 -14.910 1.00 97.31 233 PHE A C 1
ATOM 1840 O O . PHE A 1 233 ? 2.668 4.988 -14.128 1.00 97.31 233 PHE A O 1
ATOM 1847 N N . LEU A 1 234 ? 4.866 5.316 -14.533 1.00 93.81 234 LEU A N 1
ATOM 1848 C CA . LEU A 1 234 ? 5.325 5.300 -13.151 1.00 93.81 234 LEU A CA 1
ATOM 1849 C C . LEU A 1 234 ? 6.350 6.407 -12.912 1.00 93.81 234 LEU A C 1
ATOM 1851 O O . LEU A 1 234 ? 6.985 6.894 -13.850 1.00 93.81 234 LEU A O 1
ATOM 1855 N N . ASP A 1 235 ? 6.499 6.795 -11.650 1.00 89.00 235 ASP A N 1
ATOM 1856 C CA . ASP A 1 235 ? 7.487 7.785 -11.234 1.00 89.00 235 ASP A CA 1
ATOM 1857 C C . ASP A 1 235 ? 8.925 7.278 -11.428 1.00 89.00 235 ASP A C 1
ATOM 1859 O O . ASP A 1 235 ? 9.201 6.076 -11.404 1.00 89.00 235 ASP A O 1
ATOM 1863 N N . GLN A 1 236 ? 9.870 8.216 -11.567 1.00 84.56 236 GLN A N 1
ATOM 1864 C CA . GLN A 1 236 ? 11.316 7.950 -11.619 1.00 84.56 236 GLN A CA 1
ATOM 1865 C C . GLN A 1 236 ? 11.868 7.597 -10.224 1.00 84.56 236 GLN A C 1
ATOM 1867 O O . GLN A 1 236 ? 12.709 8.295 -9.657 1.00 84.56 236 GLN A O 1
ATOM 1872 N N . ASP A 1 237 ? 11.362 6.502 -9.665 1.00 85.38 237 ASP A N 1
ATOM 1873 C CA . ASP A 1 237 ? 11.704 5.958 -8.356 1.00 85.38 237 ASP A CA 1
ATOM 1874 C C . ASP A 1 237 ? 12.320 4.557 -8.527 1.00 85.38 237 ASP A C 1
ATOM 1876 O O . ASP A 1 237 ? 11.866 3.729 -9.328 1.00 85.38 237 ASP A O 1
ATOM 1880 N N . SER A 1 238 ? 13.406 4.298 -7.797 1.00 87.62 238 SER A N 1
ATOM 1881 C CA . SER A 1 238 ? 14.165 3.042 -7.842 1.00 87.62 238 SER A CA 1
ATOM 1882 C C . SER A 1 238 ? 13.299 1.833 -7.512 1.00 87.62 238 SER A C 1
ATOM 1884 O O . SER A 1 238 ? 13.422 0.816 -8.196 1.00 87.62 238 SER A O 1
ATOM 1886 N N . GLY A 1 239 ? 12.408 1.954 -6.524 1.00 91.06 239 GLY A N 1
ATOM 1887 C CA . GLY A 1 239 ? 11.497 0.890 -6.127 1.00 91.06 239 GLY A CA 1
ATOM 1888 C C . GLY A 1 239 ? 10.505 0.560 -7.239 1.00 91.06 239 GLY A C 1
ATOM 1889 O O . GLY A 1 239 ? 10.338 -0.610 -7.582 1.00 91.06 239 GLY A O 1
ATOM 1890 N N . PHE A 1 240 ? 9.881 1.572 -7.856 1.00 94.00 240 PHE A N 1
ATOM 1891 C CA . PHE A 1 240 ? 8.929 1.362 -8.961 1.00 94.00 240 PHE A CA 1
ATOM 1892 C C . PHE A 1 240 ? 9.591 0.647 -10.141 1.00 94.00 240 PHE A C 1
ATOM 1894 O O . PHE A 1 240 ? 9.055 -0.330 -10.671 1.00 94.00 240 PHE A O 1
ATOM 1901 N N . ARG A 1 241 ? 10.797 1.086 -10.520 1.00 93.44 241 ARG A N 1
ATOM 1902 C CA . ARG A 1 241 ? 11.581 0.447 -11.582 1.00 93.44 241 ARG A CA 1
ATOM 1903 C C . ARG A 1 241 ? 11.915 -1.006 -11.244 1.00 93.44 241 ARG A C 1
ATOM 1905 O O . ARG A 1 241 ? 11.780 -1.874 -12.107 1.00 93.44 241 ARG A O 1
ATOM 1912 N N . ALA A 1 242 ? 12.362 -1.271 -10.020 1.00 94.12 242 ALA A N 1
ATOM 1913 C CA . ALA A 1 242 ? 12.761 -2.606 -9.598 1.00 94.12 242 ALA A CA 1
ATOM 1914 C C . ALA A 1 242 ? 11.562 -3.563 -9.523 1.00 94.12 242 ALA A C 1
ATOM 1916 O O . ALA A 1 242 ? 11.608 -4.643 -10.113 1.00 94.12 242 ALA A O 1
ATOM 1917 N N . GLY A 1 243 ? 10.445 -3.124 -8.934 1.00 95.94 243 GLY A N 1
ATOM 1918 C CA . GLY A 1 243 ? 9.193 -3.882 -8.893 1.00 95.94 243 GLY A CA 1
ATOM 1919 C C . GLY A 1 243 ? 8.631 -4.181 -10.288 1.00 95.94 243 GLY A C 1
ATOM 1920 O O . GLY A 1 243 ? 8.250 -5.321 -10.570 1.00 95.94 243 GLY A O 1
ATOM 1921 N N . PHE A 1 244 ? 8.652 -3.198 -11.199 1.00 97.25 244 PHE A N 1
ATOM 1922 C CA . PHE A 1 244 ? 8.271 -3.413 -12.596 1.00 97.25 244 PHE A CA 1
ATOM 1923 C C . PHE A 1 244 ? 9.158 -4.463 -13.270 1.00 97.25 244 PHE A C 1
ATOM 1925 O O . PHE A 1 244 ? 8.644 -5.417 -13.855 1.00 97.25 244 PHE A O 1
ATOM 1932 N N . MET A 1 245 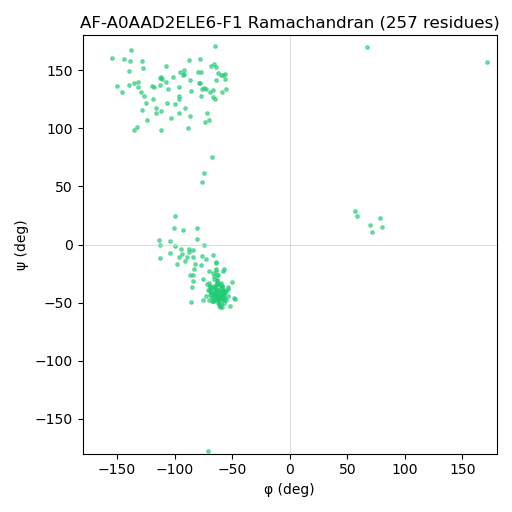? 10.483 -4.324 -13.176 1.00 97.06 245 MET A N 1
ATOM 1933 C CA . MET A 1 245 ? 11.408 -5.270 -13.800 1.00 97.06 245 MET A CA 1
ATOM 1934 C C . MET A 1 245 ? 11.277 -6.669 -13.195 1.00 97.06 245 MET A C 1
ATOM 1936 O O . MET A 1 245 ? 11.256 -7.644 -13.944 1.00 97.06 245 MET A O 1
ATOM 1940 N N . ALA A 1 246 ? 11.100 -6.788 -11.879 1.00 96.75 246 ALA A N 1
ATOM 1941 C CA . ALA A 1 246 ? 10.884 -8.070 -11.219 1.00 96.75 246 ALA A CA 1
ATOM 1942 C C . ALA A 1 246 ? 9.670 -8.810 -11.806 1.00 96.75 246 ALA A C 1
ATOM 1944 O O . ALA A 1 246 ? 9.779 -9.984 -12.164 1.00 96.75 246 ALA A O 1
ATOM 1945 N N . ALA A 1 247 ? 8.546 -8.116 -11.998 1.00 97.94 247 ALA A N 1
ATOM 1946 C CA . ALA A 1 247 ? 7.315 -8.734 -12.486 1.00 97.94 247 ALA A CA 1
ATOM 1947 C C . ALA A 1 247 ? 7.224 -8.872 -14.020 1.00 97.94 247 ALA A C 1
ATOM 1949 O O . ALA A 1 247 ? 6.609 -9.816 -14.513 1.00 97.94 247 ALA A O 1
ATOM 1950 N N . PHE A 1 248 ? 7.822 -7.958 -14.793 1.00 98.25 248 PHE A N 1
ATOM 1951 C CA . PHE A 1 248 ? 7.638 -7.870 -16.250 1.00 98.25 248 PHE A CA 1
ATOM 1952 C C . PHE A 1 248 ? 8.895 -8.189 -17.080 1.00 98.25 248 PHE A C 1
ATOM 1954 O O . PHE A 1 248 ? 8.821 -8.092 -18.306 1.00 98.25 248 PHE A O 1
ATOM 1961 N N . HIS A 1 249 ? 10.028 -8.592 -16.485 1.00 97.62 249 HIS A N 1
ATOM 1962 C CA . HIS A 1 249 ? 11.302 -8.801 -17.204 1.00 97.62 249 HIS A CA 1
ATOM 1963 C C . HIS A 1 249 ? 11.184 -9.642 -18.488 1.00 97.62 249 HIS A C 1
ATOM 1965 O O . HIS A 1 249 ? 11.712 -9.240 -19.527 1.00 97.62 249 HIS A O 1
ATOM 1971 N N . GLU A 1 250 ? 10.467 -10.769 -18.462 1.00 97.69 250 GLU A N 1
ATOM 1972 C CA . GLU A 1 250 ? 10.273 -11.610 -19.656 1.00 97.69 250 GLU A CA 1
ATOM 1973 C C . GLU A 1 250 ? 9.511 -10.871 -20.764 1.00 97.69 250 GLU A C 1
ATOM 1975 O O . GLU A 1 250 ? 9.868 -10.923 -21.943 1.00 97.69 250 GLU A O 1
ATOM 1980 N N . ARG A 1 251 ? 8.500 -10.084 -20.392 1.00 97.94 251 ARG A N 1
ATOM 1981 C CA . ARG A 1 251 ? 7.730 -9.273 -21.341 1.00 97.94 251 ARG A CA 1
ATOM 1982 C C . ARG A 1 251 ? 8.526 -8.090 -21.875 1.00 97.94 251 ARG A C 1
ATOM 1984 O O . ARG A 1 251 ? 8.362 -7.728 -23.039 1.00 97.94 251 ARG A O 1
ATOM 1991 N N . VAL A 1 252 ? 9.404 -7.502 -21.066 1.00 98.06 252 VAL A N 1
ATOM 1992 C CA . VAL A 1 252 ? 10.340 -6.462 -21.515 1.00 98.06 252 VAL A CA 1
ATOM 1993 C C . VAL A 1 252 ? 11.293 -7.038 -22.565 1.00 98.06 252 VAL A C 1
ATOM 1995 O O . VAL A 1 252 ? 11.420 -6.463 -23.648 1.00 98.06 252 VAL A O 1
ATOM 1998 N N . ARG A 1 253 ? 11.877 -8.222 -22.318 1.00 97.94 253 ARG A N 1
ATOM 1999 C CA . ARG A 1 253 ? 12.722 -8.940 -23.296 1.00 97.94 253 ARG A CA 1
ATOM 2000 C C . ARG A 1 253 ? 11.975 -9.233 -24.598 1.00 97.94 253 ARG A C 1
ATOM 2002 O O . ARG A 1 253 ? 12.505 -8.989 -25.679 1.00 97.94 253 ARG A O 1
ATOM 2009 N N . ALA A 1 254 ? 10.720 -9.668 -24.496 1.00 97.88 254 ALA A N 1
ATOM 2010 C CA . ALA A 1 254 ? 9.841 -9.911 -25.640 1.00 97.88 254 ALA A CA 1
ATOM 2011 C C . ALA A 1 254 ? 9.298 -8.628 -26.304 1.00 97.88 254 ALA A C 1
ATOM 2013 O O . ALA A 1 254 ? 8.539 -8.708 -27.269 1.00 97.88 254 ALA A O 1
ATOM 2014 N N . ARG A 1 255 ? 9.649 -7.435 -25.799 1.00 97.69 255 ARG A N 1
ATOM 2015 C CA . ARG A 1 255 ? 9.128 -6.130 -26.245 1.00 97.69 255 ARG A CA 1
ATOM 2016 C C . ARG A 1 255 ? 7.602 -6.001 -26.135 1.00 97.69 255 ARG A C 1
ATOM 2018 O O . ARG A 1 255 ? 7.002 -5.147 -26.790 1.00 97.69 255 ARG A O 1
ATOM 2025 N N . THR A 1 256 ? 6.972 -6.772 -25.249 1.00 98.00 256 THR A N 1
ATOM 2026 C CA . THR A 1 256 ? 5.532 -6.746 -24.939 1.00 98.00 256 THR A CA 1
ATOM 2027 C C . THR A 1 256 ? 5.205 -6.061 -23.605 1.00 98.00 256 THR A C 1
ATOM 2029 O O . THR A 1 256 ? 4.028 -5.960 -23.253 1.00 98.00 256 THR A O 1
ATOM 2032 N N . ALA A 1 257 ? 6.203 -5.513 -22.905 1.00 98.06 257 ALA A N 1
ATOM 2033 C CA . ALA A 1 257 ? 6.024 -4.573 -21.796 1.00 98.06 257 ALA A CA 1
ATOM 2034 C C . ALA A 1 257 ? 7.065 -3.438 -21.831 1.00 98.06 257 ALA A C 1
ATOM 2036 O O . ALA A 1 257 ? 8.165 -3.652 -22.339 1.00 98.06 257 ALA A O 1
ATOM 2037 N N . ASP A 1 258 ? 6.702 -2.248 -21.353 1.00 96.81 258 ASP A N 1
ATOM 2038 C CA . ASP A 1 258 ? 7.600 -1.113 -21.072 1.00 96.81 258 ASP A CA 1
ATOM 2039 C C . ASP A 1 258 ? 6.995 -0.205 -19.992 1.00 96.81 258 ASP A C 1
ATOM 2041 O O . ASP A 1 258 ? 5.789 -0.274 -19.737 1.00 96.81 258 ASP A O 1
ATOM 2045 N N . ALA A 1 259 ? 7.841 0.601 -19.354 1.00 91.44 259 ALA A N 1
ATOM 2046 C CA . ALA A 1 259 ? 7.477 1.573 -18.333 1.00 91.44 259 ALA A CA 1
ATOM 2047 C C . ALA A 1 259 ? 8.330 2.839 -18.467 1.00 91.44 259 ALA A C 1
ATOM 2049 O O . ALA A 1 259 ? 9.491 2.692 -18.922 1.00 91.44 259 ALA A O 1
#

Sequence (259 aa):
MSHKNRDVFALLINKSPINRIAEVTGLSKQTVYDKIAFIHRQCEAFAGHRERHLPSMELPKMYVAVDRQAFIVNWTSRKDRRNVQLNAIASADLKTGYVFGMHLNFDGALNPLEVERDAINIGDYALPEPYRRYARLWLANDYST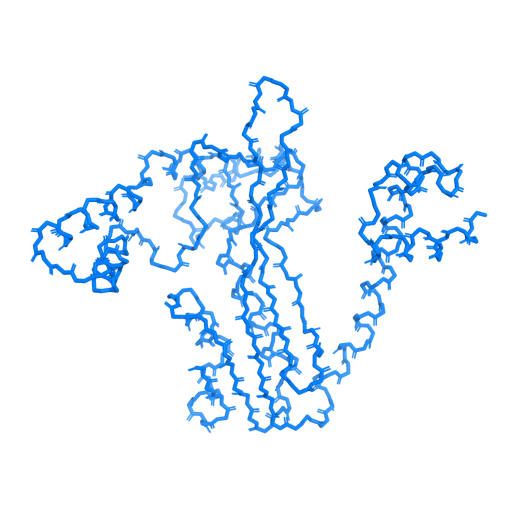ALRFGNSSAARQAALKAAKAGGADELNAEIAAQYAAGDVKADIEQGDEQSRIVALPKLGMQVHEQYTLYAHYLVLAHLLQNAPKVRLFLDQDSGFRAGFMAAFHERVRARTADA